Protein AF-A0A7V3JQ06-F1 (afdb_monomer)

Radius of gyration: 23.85 Å; Cα contacts (8 Å, |Δi|>4): 569; chains: 1; bounding box: 72×60×60 Å

Structure (mmCIF, N/CA/C/O backbone):
data_AF-A0A7V3JQ06-F1
#
_entry.id   AF-A0A7V3JQ06-F1
#
loop_
_atom_site.group_PDB
_atom_site.id
_atom_site.type_symbol
_atom_site.label_atom_id
_atom_site.label_alt_id
_atom_site.label_comp_id
_atom_site.label_asym_id
_atom_site.label_entity_id
_atom_site.label_seq_id
_atom_site.pdbx_PDB_ins_code
_atom_site.Cartn_x
_atom_site.Cartn_y
_atom_site.Cartn_z
_atom_site.occupancy
_atom_site.B_iso_or_equiv
_atom_site.auth_seq_id
_atom_site.auth_comp_id
_atom_site.auth_asym_id
_atom_site.auth_atom_id
_atom_site.pdbx_PDB_model_num
ATOM 1 N N . MET A 1 1 ? 2.282 -39.280 2.402 1.00 40.19 1 MET A N 1
ATOM 2 C CA . MET A 1 1 ? 1.246 -38.845 3.373 1.00 40.19 1 MET A CA 1
ATOM 3 C C . MET A 1 1 ? 0.927 -37.429 2.952 1.00 40.19 1 MET A C 1
ATOM 5 O O . MET A 1 1 ? 1.766 -36.564 3.166 1.00 40.19 1 MET A O 1
ATOM 9 N N . ALA A 1 2 ? -0.190 -37.238 2.248 1.00 41.31 2 ALA A N 1
ATOM 10 C CA . ALA A 1 2 ? -0.529 -35.963 1.627 1.00 41.31 2 ALA A CA 1
ATOM 11 C C . ALA A 1 2 ? -0.640 -34.854 2.682 1.00 41.31 2 ALA A C 1
ATOM 13 O O . ALA A 1 2 ? -1.208 -35.070 3.757 1.00 41.31 2 ALA A O 1
ATOM 14 N N . ALA A 1 3 ? -0.087 -33.680 2.387 1.00 41.66 3 ALA A N 1
ATOM 15 C CA . ALA A 1 3 ? -0.192 -32.527 3.267 1.00 41.66 3 ALA A CA 1
ATOM 16 C C . ALA A 1 3 ? -1.657 -32.061 3.308 1.00 41.66 3 ALA A C 1
ATOM 18 O O . ALA A 1 3 ? -2.149 -31.466 2.352 1.00 41.66 3 ALA A O 1
ATOM 19 N N . SER A 1 4 ? -2.381 -32.348 4.394 1.00 44.00 4 SER A N 1
ATOM 20 C CA . SER A 1 4 ? -3.743 -31.837 4.565 1.00 44.00 4 SER A CA 1
ATOM 21 C C . SER A 1 4 ? -3.684 -30.411 5.115 1.00 44.00 4 SER A C 1
ATOM 23 O O . SER A 1 4 ? -3.441 -30.210 6.309 1.00 44.00 4 SER A O 1
ATOM 25 N N . LEU A 1 5 ? -3.918 -29.417 4.261 1.00 55.28 5 LEU A N 1
ATOM 26 C CA . LEU A 1 5 ? -4.289 -28.082 4.724 1.00 55.28 5 LEU A CA 1
ATOM 27 C C . LEU A 1 5 ? -5.702 -28.182 5.318 1.00 55.28 5 LEU A C 1
ATOM 29 O O . LEU A 1 5 ? -6.655 -28.513 4.612 1.00 55.28 5 LEU A O 1
ATOM 33 N N . ARG A 1 6 ? -5.844 -27.983 6.635 1.00 61.69 6 ARG A N 1
ATOM 34 C CA . ARG A 1 6 ? -7.157 -28.054 7.298 1.00 61.69 6 ARG A CA 1
ATOM 35 C C . ARG A 1 6 ? -8.082 -26.981 6.716 1.00 61.69 6 ARG A C 1
ATOM 37 O O . ARG A 1 6 ? -7.696 -25.822 6.653 1.00 61.69 6 ARG A O 1
ATOM 44 N N . GLY A 1 7 ? -9.290 -27.379 6.316 1.00 68.19 7 GLY A N 1
ATOM 45 C CA . GLY A 1 7 ? -10.296 -26.471 5.753 1.00 68.19 7 GLY A CA 1
ATOM 46 C C . GLY A 1 7 ? -10.148 -26.175 4.256 1.00 68.19 7 GLY A C 1
ATOM 47 O O . GLY A 1 7 ? -10.937 -25.399 3.726 1.00 68.19 7 GLY A O 1
ATOM 48 N N . VAL A 1 8 ? -9.183 -26.798 3.568 1.00 74.44 8 VAL A N 1
ATOM 49 C CA . VAL A 1 8 ? -9.013 -26.683 2.113 1.00 74.44 8 VAL A CA 1
ATOM 50 C C . VAL A 1 8 ? -9.458 -27.979 1.439 1.00 74.44 8 VAL A C 1
ATOM 52 O O . VAL A 1 8 ? -8.857 -29.034 1.645 1.00 74.44 8 VAL A O 1
ATOM 55 N N . GLU A 1 9 ? -10.490 -27.905 0.602 1.00 81.69 9 GLU A N 1
ATOM 56 C CA . GLU A 1 9 ? -10.860 -28.980 -0.316 1.00 81.69 9 GLU A CA 1
ATOM 57 C C . GLU A 1 9 ? -9.887 -28.972 -1.499 1.00 81.69 9 GLU A C 1
ATOM 59 O O . GLU A 1 9 ? -9.780 -27.989 -2.234 1.00 81.69 9 GLU A O 1
ATOM 64 N N . ALA A 1 10 ? -9.134 -30.055 -1.679 1.00 77.12 10 ALA A N 1
ATOM 65 C CA . ALA A 1 10 ? -8.168 -30.153 -2.764 1.00 77.12 10 ALA A CA 1
ATOM 66 C C . ALA A 1 10 ? -8.882 -30.294 -4.119 1.00 77.12 10 ALA A C 1
ATOM 68 O O . ALA A 1 10 ? -9.591 -31.270 -4.351 1.00 77.12 10 ALA A O 1
ATOM 69 N N . LEU A 1 11 ? -8.649 -29.345 -5.030 1.00 77.56 11 LEU A N 1
ATOM 70 C CA . LEU A 1 11 ? -9.176 -29.378 -6.400 1.00 77.56 11 LEU A CA 1
ATOM 71 C C . LEU A 1 11 ? -8.176 -29.997 -7.379 1.00 77.56 11 LEU A C 1
ATOM 73 O O . LEU A 1 11 ? -8.560 -30.738 -8.279 1.00 77.56 11 LEU A O 1
ATOM 77 N N . LEU A 1 12 ? -6.889 -29.685 -7.206 1.00 75.56 12 LEU A N 1
ATOM 78 C CA . LEU A 1 12 ? -5.791 -30.266 -7.974 1.00 75.56 12 LEU A CA 1
ATOM 79 C C . LEU A 1 12 ? -4.661 -30.651 -7.025 1.00 75.56 12 LEU A C 1
ATOM 81 O O . LEU A 1 12 ? -4.244 -29.860 -6.175 1.00 75.56 12 LEU A O 1
ATOM 85 N N . VAL A 1 13 ? -4.135 -31.858 -7.216 1.00 76.88 13 VAL A N 1
ATOM 86 C CA . VAL A 1 13 ? -3.039 -32.416 -6.423 1.00 76.88 13 VAL A CA 1
ATOM 87 C C . VAL A 1 13 ? -1.924 -32.856 -7.365 1.00 76.88 13 VAL A C 1
ATOM 89 O O . VAL A 1 13 ? -2.181 -33.505 -8.379 1.00 76.88 13 VAL A O 1
ATOM 92 N N . GLN A 1 14 ? -0.683 -32.516 -7.028 1.00 71.88 14 GLN A N 1
ATOM 93 C CA . GLN A 1 14 ? 0.515 -32.981 -7.718 1.00 71.88 14 GLN A CA 1
ATOM 94 C C . GLN A 1 14 ? 1.411 -33.721 -6.723 1.00 71.88 14 GLN A C 1
ATOM 96 O O . GLN A 1 14 ? 2.056 -33.117 -5.863 1.00 71.88 14 GLN A O 1
ATOM 101 N N . GLY A 1 15 ? 1.445 -35.049 -6.838 1.00 82.44 15 GLY A N 1
ATOM 102 C CA . GLY A 1 15 ? 2.086 -35.900 -5.836 1.00 82.44 15 GLY A CA 1
ATOM 103 C C . GLY A 1 15 ? 1.357 -35.800 -4.495 1.00 82.44 15 GLY A C 1
ATOM 104 O O . GLY A 1 15 ? 0.161 -36.060 -4.430 1.00 82.44 15 GLY A O 1
ATOM 105 N N . ASP A 1 16 ? 2.073 -35.400 -3.444 1.00 76.06 16 ASP A N 1
ATOM 106 C CA . ASP A 1 16 ? 1.516 -35.173 -2.100 1.00 76.06 16 ASP A CA 1
ATOM 107 C C . ASP A 1 16 ? 1.082 -33.704 -1.857 1.00 76.06 16 ASP A C 1
ATOM 109 O O . ASP A 1 16 ? 0.623 -33.377 -0.759 1.00 76.06 16 ASP A O 1
ATOM 113 N N . ASN A 1 17 ? 1.230 -32.815 -2.853 1.00 65.56 17 ASN A N 1
ATOM 114 C CA . ASN A 1 17 ? 0.981 -31.375 -2.714 1.00 65.56 17 ASN A CA 1
ATOM 115 C C . ASN A 1 17 ? -0.363 -30.954 -3.315 1.00 65.56 17 ASN A C 1
ATOM 117 O O . ASN A 1 17 ? -0.648 -31.246 -4.477 1.00 65.56 17 ASN A O 1
ATOM 121 N N . ILE A 1 18 ? -1.143 -30.183 -2.558 1.00 73.00 18 ILE A N 1
ATOM 122 C CA . ILE A 1 18 ? -2.320 -29.477 -3.073 1.00 73.00 18 ILE A CA 1
ATOM 123 C C . ILE A 1 18 ? -1.825 -28.258 -3.858 1.00 73.00 18 ILE A C 1
ATOM 125 O O . ILE A 1 18 ? -1.211 -27.362 -3.283 1.00 73.00 18 ILE A O 1
ATOM 129 N N . ILE A 1 19 ? -2.073 -28.231 -5.167 1.00 77.44 19 ILE A N 1
ATOM 130 C CA . ILE A 1 19 ? -1.674 -27.123 -6.054 1.00 77.44 19 ILE A CA 1
ATOM 131 C C . ILE A 1 19 ? -2.856 -26.224 -6.430 1.00 77.44 19 ILE A C 1
ATOM 133 O O . ILE A 1 19 ? -2.642 -25.085 -6.830 1.00 77.44 19 ILE A O 1
ATOM 137 N N . ALA A 1 20 ? -4.090 -26.708 -6.261 1.00 80.56 20 ALA A N 1
ATOM 138 C CA . 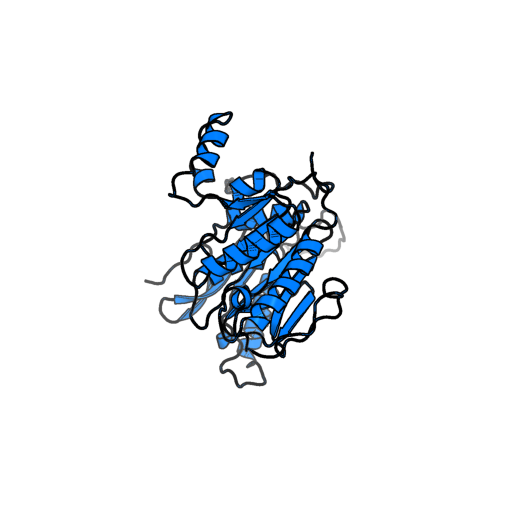ALA A 1 20 ? -5.305 -25.903 -6.282 1.00 80.56 20 ALA A CA 1
ATOM 139 C C . ALA A 1 20 ? -6.262 -26.367 -5.187 1.00 80.56 20 ALA A C 1
ATOM 141 O O . ALA A 1 20 ? -6.389 -27.570 -4.944 1.00 80.56 20 ALA A O 1
ATOM 142 N N . GLY A 1 21 ? -6.974 -25.430 -4.574 1.00 83.12 21 GLY A N 1
ATOM 143 C CA . GLY A 1 21 ? -7.881 -25.727 -3.475 1.00 83.12 21 GLY A CA 1
ATOM 144 C C . GLY A 1 21 ? -9.068 -24.779 -3.419 1.00 83.12 21 GLY A C 1
ATOM 145 O O . GLY A 1 21 ? -8.980 -23.628 -3.849 1.00 83.12 21 GLY A O 1
ATOM 146 N N . ALA A 1 22 ? -10.174 -25.283 -2.892 1.00 84.00 22 ALA A N 1
ATOM 147 C CA . ALA A 1 22 ? -11.350 -24.516 -2.531 1.00 84.00 22 ALA A CA 1
ATOM 148 C C . ALA A 1 22 ? -11.428 -24.391 -1.008 1.00 84.00 22 ALA A C 1
ATOM 150 O O . ALA A 1 22 ? -11.093 -25.322 -0.278 1.00 84.00 22 ALA A O 1
ATOM 151 N N . VAL A 1 23 ? -11.867 -23.236 -0.527 1.00 84.31 23 VAL A N 1
ATOM 152 C CA . VAL A 1 23 ? -12.092 -22.972 0.895 1.00 84.31 23 VAL A CA 1
ATOM 153 C C . VAL A 1 23 ? -13.464 -22.338 1.053 1.00 84.31 23 VAL A C 1
ATOM 155 O O . VAL A 1 23 ? -13.808 -21.393 0.338 1.00 84.31 23 VAL A O 1
ATOM 158 N N . GLU A 1 24 ? -14.243 -22.849 2.001 1.00 80.75 24 GLU A N 1
ATOM 159 C CA . GLU A 1 24 ? -15.502 -22.254 2.448 1.00 80.75 24 GLU A CA 1
ATOM 160 C C . GLU A 1 24 ? -15.323 -21.803 3.902 1.00 80.75 24 GLU A C 1
ATOM 162 O O . GLU A 1 24 ? -14.949 -22.598 4.763 1.00 80.75 24 GLU A O 1
ATOM 167 N N . GLY A 1 25 ? -15.545 -20.516 4.179 1.00 65.56 25 GLY A N 1
ATOM 168 C CA . GLY A 1 25 ? -15.348 -19.964 5.518 1.00 65.56 25 GLY A CA 1
ATOM 169 C C . GLY A 1 25 ? -16.084 -18.646 5.730 1.00 65.56 25 GLY A C 1
ATOM 170 O O . GLY A 1 25 ? -16.017 -17.756 4.883 1.00 65.56 25 GLY A O 1
ATOM 171 N N . GLY A 1 26 ? -16.776 -18.531 6.871 1.00 62.03 26 GLY A N 1
ATOM 172 C CA . GLY A 1 26 ? -17.399 -17.308 7.400 1.00 62.03 26 GLY A CA 1
ATOM 173 C C . GLY A 1 26 ? -18.399 -16.614 6.466 1.00 62.03 26 GLY A C 1
ATOM 174 O O . GLY A 1 26 ? -19.606 -16.762 6.625 1.00 62.03 26 GLY A O 1
ATOM 175 N N . ALA A 1 27 ? -17.889 -15.848 5.499 1.00 53.25 27 ALA A N 1
ATOM 176 C CA . ALA A 1 27 ? -18.644 -14.945 4.630 1.00 53.25 27 ALA A CA 1
ATOM 177 C C . ALA A 1 27 ? -18.504 -15.241 3.122 1.00 53.25 27 ALA A C 1
ATOM 179 O O . ALA A 1 27 ? -19.010 -14.474 2.301 1.00 53.25 27 ALA A O 1
ATOM 180 N N . GLY A 1 28 ? -17.826 -16.321 2.714 1.00 68.38 28 GLY A N 1
ATOM 181 C CA . GLY A 1 28 ? -17.668 -16.592 1.288 1.00 68.38 28 GLY A CA 1
ATOM 182 C C . GLY A 1 28 ? -16.961 -17.888 0.920 1.00 68.38 28 GLY A C 1
ATOM 183 O O . GLY A 1 28 ? -16.653 -18.743 1.751 1.00 68.38 28 GLY A O 1
ATOM 184 N N . ARG A 1 29 ? -16.738 -18.010 -0.387 1.00 79.50 29 ARG A N 1
ATOM 185 C CA . ARG A 1 29 ? -16.122 -19.152 -1.055 1.00 79.50 29 ARG A CA 1
ATOM 186 C C . ARG A 1 29 ? -14.931 -18.666 -1.863 1.00 79.50 29 ARG A C 1
ATOM 188 O O . ARG A 1 29 ? -15.071 -17.765 -2.687 1.00 79.50 29 ARG A O 1
ATOM 195 N N . LEU A 1 30 ? -13.771 -19.263 -1.626 1.00 78.94 30 LEU A N 1
ATOM 196 C CA . LEU A 1 30 ? -12.532 -18.960 -2.331 1.00 78.94 30 LEU A CA 1
ATOM 197 C C . LEU A 1 30 ? -12.084 -20.185 -3.118 1.00 78.94 30 LEU A C 1
ATOM 199 O O . LEU A 1 30 ? -12.117 -21.300 -2.605 1.00 78.94 30 LEU A O 1
ATOM 203 N N . VAL A 1 31 ? -11.617 -19.966 -4.344 1.00 82.62 31 VAL A N 1
ATOM 204 C CA . VAL A 1 31 ? -10.932 -20.987 -5.135 1.00 82.62 31 VAL A CA 1
ATOM 205 C C . VAL A 1 31 ? -9.580 -20.440 -5.568 1.00 82.62 31 VAL A C 1
ATOM 207 O O . VAL A 1 31 ? -9.505 -19.377 -6.182 1.00 82.62 31 VAL A O 1
ATOM 210 N N . VAL A 1 32 ? -8.516 -21.176 -5.259 1.00 82.06 32 VAL A N 1
ATOM 211 C CA . VAL A 1 32 ? -7.150 -20.873 -5.686 1.00 82.06 32 VAL A CA 1
ATOM 212 C C . VAL A 1 32 ? -6.760 -21.871 -6.766 1.00 82.06 32 VAL A C 1
ATOM 214 O O . VAL A 1 32 ? -6.740 -23.076 -6.519 1.00 82.06 32 VAL A O 1
ATOM 217 N N . LEU A 1 33 ? -6.453 -21.366 -7.961 1.00 81.38 33 LEU A N 1
ATOM 218 C CA . LEU A 1 33 ? -5.979 -22.142 -9.106 1.00 81.38 33 LEU A CA 1
ATOM 219 C C . LEU A 1 33 ? -4.624 -21.579 -9.559 1.00 81.38 33 LEU A C 1
ATOM 221 O O . LEU A 1 33 ? -4.509 -20.359 -9.711 1.00 81.38 33 LEU A O 1
ATOM 225 N N . PRO A 1 34 ? -3.608 -22.419 -9.814 1.00 76.88 34 PRO A N 1
ATOM 226 C CA . PRO A 1 34 ? -2.363 -21.951 -10.390 1.00 76.88 34 PRO A CA 1
ATOM 227 C C . PRO A 1 34 ? -2.620 -21.556 -11.843 1.00 76.88 34 PRO A C 1
ATOM 229 O O . PRO A 1 34 ? -3.323 -22.260 -12.574 1.00 76.88 34 PRO A O 1
ATOM 232 N N . LEU A 1 35 ? -2.047 -20.429 -12.268 1.00 69.44 35 LEU A N 1
ATOM 233 C CA . LEU A 1 35 ? -2.269 -19.907 -13.616 1.00 69.44 35 LEU A CA 1
ATOM 234 C C . LEU A 1 35 ? -1.870 -20.929 -14.684 1.00 69.44 35 LEU A C 1
ATOM 236 O O . LEU A 1 35 ? -2.596 -21.080 -15.658 1.00 69.44 35 LEU A O 1
ATOM 240 N N . ASP A 1 36 ? -0.810 -21.703 -14.451 1.00 72.06 36 ASP A N 1
ATOM 241 C CA . ASP A 1 36 ? -0.344 -22.749 -15.369 1.00 72.06 36 ASP A CA 1
ATOM 242 C C . ASP A 1 36 ? -1.340 -23.915 -15.522 1.00 72.06 36 ASP A C 1
ATOM 244 O O . ASP A 1 36 ? -1.348 -24.598 -16.545 1.00 72.06 36 ASP A O 1
ATOM 248 N N . ALA A 1 37 ? -2.226 -24.137 -14.540 1.00 68.38 37 ALA A N 1
ATOM 249 C CA . ALA A 1 37 ? -3.328 -25.095 -14.673 1.00 68.38 37 ALA A CA 1
ATOM 250 C C . ALA A 1 37 ? -4.501 -24.532 -15.483 1.00 68.38 37 ALA A C 1
ATOM 252 O O . ALA A 1 37 ? -5.335 -25.293 -15.968 1.00 68.38 37 ALA A O 1
ATOM 253 N N . VAL A 1 38 ? -4.578 -23.212 -15.654 1.00 68.38 38 VAL A N 1
ATOM 254 C CA . VAL A 1 38 ? -5.584 -22.556 -16.494 1.00 68.38 38 VAL A CA 1
ATOM 255 C C . VAL A 1 38 ? -5.026 -22.349 -17.904 1.00 68.38 38 VAL A C 1
ATOM 257 O O . VAL A 1 38 ? -5.664 -22.729 -18.878 1.00 68.38 38 VAL A O 1
ATOM 260 N N . VAL A 1 39 ? -3.805 -21.836 -18.019 1.00 73.00 39 VAL A N 1
ATOM 261 C CA . VAL A 1 39 ? -3.110 -21.538 -19.273 1.00 73.00 39 VAL A CA 1
ATOM 262 C C . VAL A 1 39 ? -1.781 -22.302 -19.290 1.00 73.00 39 VAL A C 1
ATOM 264 O O . VAL A 1 39 ? -0.771 -21.793 -18.807 1.00 73.00 39 VAL A O 1
ATOM 267 N N . PRO A 1 40 ? -1.762 -23.548 -19.790 1.00 58.53 40 PRO A N 1
ATOM 268 C CA . PRO A 1 40 ? -0.545 -24.342 -19.813 1.00 58.53 40 PRO A CA 1
ATOM 269 C C . PRO A 1 40 ? 0.403 -23.799 -20.887 1.00 58.53 40 PRO A C 1
ATOM 271 O O . PRO A 1 40 ? 0.131 -23.905 -22.081 1.00 58.53 40 PRO A O 1
ATOM 274 N N . GLY A 1 41 ? 1.525 -23.233 -20.440 1.00 58.00 41 GLY A N 1
ATOM 275 C CA . GLY A 1 41 ? 2.522 -22.595 -21.299 1.00 58.00 41 GLY A CA 1
ATOM 276 C C . GLY A 1 41 ? 2.203 -21.123 -21.576 1.00 58.00 41 GLY A C 1
ATOM 277 O O . GLY A 1 41 ? 1.081 -20.761 -21.915 1.00 58.00 41 GLY A O 1
ATOM 278 N N . GLN A 1 42 ? 3.218 -20.264 -21.453 1.00 50.41 42 GLN A N 1
ATOM 279 C CA . GLN A 1 42 ? 3.114 -18.800 -21.589 1.00 50.41 42 GLN A CA 1
ATOM 280 C C . GLN A 1 42 ? 2.795 -18.306 -23.019 1.00 50.41 42 GLN A C 1
ATOM 282 O O . GLN A 1 42 ? 2.754 -17.101 -23.242 1.00 50.41 42 GLN A O 1
ATOM 287 N N . GLU A 1 43 ? 2.569 -19.206 -23.982 1.00 50.78 43 GLU A N 1
ATOM 288 C CA . GLU A 1 43 ? 2.429 -18.880 -25.413 1.00 50.78 43 GLU A CA 1
ATOM 289 C C . GLU A 1 43 ? 1.065 -19.253 -26.022 1.00 50.78 43 GLU A C 1
ATOM 291 O O . GLU A 1 43 ? 0.872 -19.108 -27.226 1.00 50.78 43 GLU A O 1
ATOM 296 N N . SER A 1 44 ? 0.101 -19.748 -25.236 1.00 51.03 44 SER A N 1
ATOM 297 C CA . SER A 1 44 ? -1.208 -20.113 -25.793 1.00 51.03 44 SER A CA 1
ATOM 298 C C . SER A 1 44 ? -2.166 -18.919 -25.816 1.00 51.03 44 SER A C 1
ATOM 300 O O . SER A 1 44 ? -2.676 -18.510 -24.774 1.00 51.03 44 SER A O 1
ATOM 302 N N . ASP A 1 45 ? -2.496 -18.426 -27.015 1.00 55.88 45 ASP A N 1
ATOM 303 C CA . ASP A 1 45 ? -3.543 -17.411 -27.251 1.00 55.88 45 ASP A CA 1
ATOM 304 C C . ASP A 1 45 ? -4.960 -17.896 -26.870 1.00 55.88 4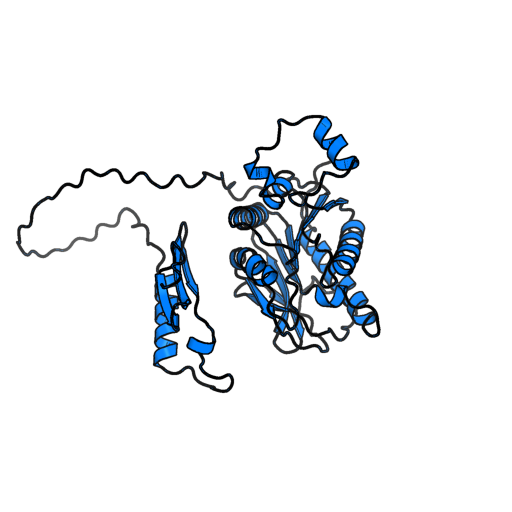5 ASP A C 1
ATOM 306 O O . ASP A 1 45 ? -5.920 -17.123 -26.862 1.00 55.88 45 ASP A O 1
ATOM 310 N N . ALA A 1 46 ? -5.114 -19.187 -26.553 1.00 61.50 46 ALA A N 1
ATOM 311 C CA . ALA A 1 46 ? -6.380 -19.791 -26.166 1.00 61.50 46 ALA A CA 1
ATOM 312 C C . ALA A 1 46 ? -6.238 -20.697 -24.937 1.00 61.50 46 ALA A C 1
ATOM 314 O O . ALA A 1 46 ? -5.354 -21.550 -24.853 1.00 61.50 46 ALA A O 1
ATOM 315 N N . ILE A 1 47 ? -7.172 -20.555 -23.998 1.00 69.00 47 ILE A N 1
ATOM 316 C CA . ILE A 1 47 ? -7.318 -21.454 -22.851 1.00 69.00 47 ILE A CA 1
ATOM 317 C C . ILE A 1 47 ? -7.866 -22.793 -23.371 1.00 69.00 47 ILE A C 1
ATOM 319 O O . ILE A 1 47 ? -8.955 -22.798 -23.957 1.00 69.00 47 ILE A O 1
ATOM 323 N N . PRO A 1 48 ? -7.180 -23.935 -23.162 1.00 71.81 48 PRO A N 1
ATOM 324 C CA . PRO A 1 48 ? -7.726 -25.234 -23.534 1.00 71.81 48 PRO A CA 1
ATOM 325 C C . PRO A 1 48 ? -9.108 -25.441 -22.908 1.00 71.81 48 PRO A C 1
ATOM 327 O O . PRO A 1 48 ? -9.326 -25.126 -21.739 1.00 71.81 48 PRO A O 1
ATOM 330 N N . LEU A 1 49 ? -10.055 -25.990 -23.673 1.00 64.44 49 LEU A N 1
ATOM 331 C CA . LEU A 1 49 ? -11.451 -26.118 -23.238 1.00 64.44 49 LEU A CA 1
ATOM 332 C C . LEU A 1 49 ? -11.632 -26.809 -21.863 1.00 64.44 49 LEU A C 1
ATOM 334 O O . LEU A 1 49 ? -12.485 -26.354 -21.099 1.00 64.44 49 LEU A O 1
ATOM 338 N N . PRO A 1 50 ? -10.863 -27.855 -21.492 1.00 68.06 50 PRO A N 1
ATOM 339 C CA . PRO A 1 50 ? -10.930 -28.434 -20.147 1.00 68.06 50 PRO A CA 1
ATOM 340 C C . PRO A 1 50 ? -10.548 -27.442 -19.037 1.00 68.06 50 PRO A C 1
ATOM 342 O O . PRO A 1 50 ? -11.206 -27.389 -18.001 1.00 68.06 50 PRO A O 1
ATOM 345 N N . ASN A 1 51 ? -9.540 -26.608 -19.278 1.00 72.25 51 ASN A N 1
ATOM 346 C CA . ASN A 1 51 ? -9.018 -25.637 -18.322 1.00 72.25 51 ASN A CA 1
ATOM 347 C C . ASN A 1 51 ? -9.960 -24.433 -18.193 1.00 72.25 51 ASN A C 1
ATOM 349 O O . ASN A 1 51 ? -10.202 -23.937 -17.094 1.00 72.25 51 ASN A O 1
ATOM 353 N N . LEU A 1 52 ? -10.575 -24.021 -19.306 1.00 67.69 52 LEU A N 1
ATOM 354 C CA . LEU A 1 52 ? -11.640 -23.021 -19.305 1.00 67.69 52 LEU A CA 1
ATOM 355 C C . LEU A 1 52 ? -12.855 -23.515 -18.511 1.00 67.69 52 LEU A C 1
ATOM 357 O O . LEU A 1 52 ? -13.428 -22.758 -17.735 1.00 67.69 52 LEU A O 1
ATOM 361 N N . ARG A 1 53 ? -13.235 -24.792 -18.661 1.00 69.44 53 ARG A N 1
ATOM 362 C CA . ARG A 1 53 ? -14.314 -25.399 -17.866 1.00 69.44 53 ARG A CA 1
ATOM 363 C C . ARG A 1 53 ? -13.981 -25.416 -16.379 1.00 69.44 53 ARG A C 1
ATOM 365 O O . ARG A 1 53 ? -14.847 -25.050 -15.594 1.00 69.44 53 ARG A O 1
ATOM 372 N N . LEU A 1 54 ? -12.752 -25.777 -16.008 1.00 72.00 54 LEU A N 1
ATOM 373 C CA . LEU A 1 54 ? -12.293 -25.732 -14.618 1.00 72.00 54 LEU A CA 1
ATOM 374 C C . LEU A 1 54 ? -12.388 -24.311 -14.045 1.00 72.00 54 LEU A C 1
ATOM 376 O O . LEU A 1 54 ? -12.934 -24.123 -12.962 1.00 72.00 54 LEU A O 1
ATOM 380 N N . LEU A 1 55 ? -11.927 -23.305 -14.795 1.00 73.12 55 LEU A N 1
ATOM 381 C CA . LEU A 1 55 ? -12.016 -21.900 -14.396 1.00 73.12 55 LEU A CA 1
ATOM 382 C C . LEU A 1 55 ? -13.472 -21.442 -14.229 1.00 73.12 55 LEU A C 1
ATOM 384 O O . LEU A 1 55 ? -13.809 -20.801 -13.236 1.00 73.12 55 LEU A O 1
ATOM 388 N N . VAL A 1 56 ? -14.350 -21.792 -15.173 1.00 70.62 56 VAL A N 1
ATOM 389 C CA . VAL A 1 56 ? -15.782 -21.462 -15.109 1.00 70.62 56 VAL A CA 1
ATOM 390 C C . VAL A 1 56 ? -16.451 -22.152 -13.922 1.00 70.62 56 VAL A C 1
ATOM 392 O O . VAL A 1 56 ? -17.232 -21.517 -13.221 1.00 70.62 56 VAL A O 1
ATOM 395 N N . GLN A 1 57 ? -16.138 -23.420 -13.657 1.00 72.06 57 GLN A N 1
ATOM 396 C CA . GLN A 1 57 ? -16.670 -24.159 -12.510 1.00 72.06 57 GLN A CA 1
ATOM 397 C C . GLN A 1 57 ? -16.192 -23.568 -11.184 1.00 72.06 57 GLN A C 1
ATOM 399 O O . GLN A 1 57 ? -17.005 -23.369 -10.285 1.00 72.06 57 GLN A O 1
ATOM 404 N N . ALA A 1 58 ? -14.909 -23.221 -11.083 1.00 76.12 58 ALA A N 1
ATOM 405 C CA . ALA A 1 58 ? -14.342 -22.543 -9.924 1.00 76.12 58 ALA A CA 1
ATOM 406 C C . ALA A 1 58 ? -15.009 -21.184 -9.677 1.00 76.12 58 ALA A C 1
ATOM 408 O O . ALA A 1 58 ? -15.424 -20.894 -8.556 1.00 76.12 58 ALA A O 1
ATOM 409 N N . ALA A 1 59 ? -15.185 -20.382 -10.730 1.00 72.62 59 ALA A N 1
ATOM 410 C CA . ALA A 1 59 ? -15.865 -19.095 -10.651 1.00 72.62 59 ALA A CA 1
ATOM 411 C C . ALA A 1 59 ? -17.342 -19.249 -10.257 1.00 72.62 59 ALA A C 1
ATOM 413 O O . ALA A 1 59 ? -17.821 -18.524 -9.391 1.00 72.62 59 ALA A O 1
ATOM 414 N N . GLN A 1 60 ? -18.063 -20.210 -10.841 1.00 71.19 60 GLN A N 1
ATOM 415 C CA . GLN A 1 60 ? -19.456 -20.499 -10.486 1.00 71.19 60 GLN A CA 1
ATOM 416 C C . GLN A 1 60 ? -19.589 -20.970 -9.040 1.00 71.19 60 GLN A C 1
ATOM 418 O O . GLN A 1 60 ? -20.513 -20.556 -8.345 1.00 71.19 60 GLN A O 1
ATOM 423 N N . TRP A 1 61 ? -18.683 -21.829 -8.579 1.00 75.69 61 TRP A N 1
ATOM 424 C CA . TRP A 1 61 ? -18.683 -22.314 -7.206 1.00 75.69 61 TRP A CA 1
ATOM 425 C C . TRP A 1 61 ? -18.411 -21.176 -6.216 1.00 75.69 61 TRP A C 1
ATOM 427 O O . TRP A 1 61 ? -19.173 -21.015 -5.262 1.00 75.69 61 TRP A O 1
ATOM 437 N N . ALA A 1 62 ? -17.411 -20.331 -6.499 1.00 74.31 62 ALA A N 1
ATOM 438 C CA . ALA A 1 62 ? -17.096 -19.144 -5.705 1.00 74.31 62 ALA A CA 1
ATOM 439 C C . ALA A 1 62 ? -18.239 -18.109 -5.704 1.00 74.31 62 ALA A C 1
ATOM 441 O O . ALA A 1 62 ? -18.515 -17.490 -4.681 1.00 74.31 62 ALA A O 1
ATOM 442 N N . ALA A 1 63 ? -18.943 -17.953 -6.831 1.00 69.69 63 ALA A N 1
ATOM 443 C CA . ALA A 1 63 ? -20.046 -17.004 -6.989 1.00 69.69 63 ALA A CA 1
ATOM 444 C C . ALA A 1 63 ? -21.374 -17.469 -6.373 1.00 69.69 63 ALA A C 1
ATOM 446 O O . ALA A 1 63 ? -22.273 -16.648 -6.187 1.00 69.69 63 ALA A O 1
ATOM 447 N N . ARG A 1 64 ? -21.529 -18.761 -6.048 1.00 65.12 64 ARG A N 1
ATOM 448 C CA . ARG A 1 64 ? -22.690 -19.266 -5.301 1.00 65.12 64 ARG A CA 1
ATOM 449 C C . ARG A 1 64 ? -22.593 -18.804 -3.848 1.00 65.12 64 ARG A C 1
ATOM 451 O O . ARG A 1 64 ? -22.217 -19.572 -2.965 1.00 65.12 64 ARG A O 1
ATOM 458 N N . PHE A 1 65 ? -22.943 -17.545 -3.615 1.00 50.91 65 PHE A N 1
ATOM 459 C CA . PHE A 1 65 ? -23.302 -17.046 -2.296 1.00 50.91 65 PHE A CA 1
ATOM 460 C C . PHE A 1 65 ? -24.460 -17.907 -1.776 1.00 50.91 65 PHE A C 1
ATOM 462 O O . PHE A 1 65 ? -25.349 -18.262 -2.553 1.00 50.91 65 PHE A O 1
ATOM 469 N N . LYS A 1 66 ? -24.459 -18.282 -0.492 1.00 47.19 66 LYS A N 1
ATOM 470 C CA . LYS A 1 66 ? -25.672 -18.829 0.125 1.00 47.19 66 LYS A CA 1
ATOM 471 C C . LYS A 1 66 ? -26.750 -17.757 -0.033 1.00 47.19 66 LYS A C 1
ATOM 473 O O . LYS A 1 66 ? -26.715 -16.749 0.666 1.00 47.19 66 LYS A O 1
ATOM 478 N N . GLU A 1 67 ? -27.676 -17.955 -0.965 1.00 39.97 67 GLU A N 1
ATOM 479 C CA . GLU A 1 67 ? -28.957 -17.270 -0.919 1.00 39.97 67 GLU A CA 1
ATOM 480 C C . GLU A 1 67 ? -29.563 -17.636 0.438 1.00 39.97 67 GLU A C 1
ATOM 482 O O . GLU A 1 67 ? -29.987 -18.770 0.663 1.00 39.97 67 GLU A O 1
ATOM 487 N N . GLN A 1 68 ? -29.538 -16.699 1.387 1.00 37.88 68 GLN A N 1
ATOM 488 C CA . GLN A 1 68 ? -30.505 -16.742 2.473 1.00 37.88 68 GLN A CA 1
ATOM 489 C C . GLN A 1 68 ? -31.879 -16.803 1.796 1.00 37.88 68 GLN A C 1
ATOM 491 O O . GLN A 1 68 ? -32.155 -15.943 0.953 1.00 37.88 68 GLN A O 1
ATOM 496 N N . PRO A 1 69 ? -32.741 -17.790 2.102 1.00 36.16 69 PRO A N 1
ATOM 497 C CA . PRO A 1 69 ? -34.087 -17.774 1.571 1.00 36.16 69 PRO A CA 1
ATOM 498 C C . PRO A 1 69 ? -34.755 -16.520 2.127 1.00 36.16 69 PRO A C 1
ATOM 500 O O . PRO A 1 69 ? -35.008 -16.419 3.328 1.00 36.16 69 PRO A O 1
ATOM 503 N N . ALA A 1 70 ? -35.000 -15.540 1.258 1.00 36.56 70 ALA A N 1
ATOM 504 C CA . ALA A 1 70 ? -35.821 -14.399 1.601 1.00 36.56 70 ALA A CA 1
ATOM 505 C C . ALA A 1 70 ? -37.183 -14.937 2.045 1.00 36.56 70 ALA A C 1
ATOM 507 O O . ALA A 1 70 ? -37.885 -15.621 1.294 1.00 36.56 70 ALA A O 1
ATOM 508 N N . ALA A 1 71 ? -37.526 -14.655 3.298 1.00 40.38 71 ALA A N 1
ATOM 509 C CA . ALA A 1 71 ? -38.832 -14.930 3.847 1.00 40.38 71 ALA A CA 1
ATOM 510 C C . ALA A 1 71 ? -39.921 -14.364 2.919 1.00 40.38 71 ALA A C 1
ATOM 512 O O . ALA A 1 71 ? -39.915 -13.186 2.570 1.00 40.38 71 ALA A O 1
ATOM 513 N N . GLY A 1 72 ? -40.876 -15.221 2.560 1.00 42.16 72 GLY A N 1
ATOM 514 C CA . GLY A 1 72 ? -42.193 -14.808 2.091 1.00 42.16 72 GLY A CA 1
ATOM 515 C C . GLY A 1 72 ? -42.296 -14.385 0.627 1.00 42.16 72 GLY A C 1
ATOM 516 O O . GLY A 1 72 ? -42.429 -13.204 0.332 1.00 42.16 72 GLY A O 1
ATOM 517 N N . ARG A 1 73 ? -42.441 -15.362 -0.274 1.00 31.62 73 ARG A N 1
ATOM 518 C CA . ARG A 1 73 ? -43.422 -15.291 -1.372 1.00 31.62 73 ARG A CA 1
ATOM 519 C C . ARG A 1 73 ? -43.988 -16.682 -1.634 1.00 31.62 73 ARG A C 1
ATOM 521 O O . ARG A 1 73 ? -43.357 -17.521 -2.264 1.00 31.62 73 ARG A O 1
ATOM 528 N N . GLN A 1 74 ? -45.198 -16.903 -1.127 1.00 36.16 74 GLN A N 1
ATOM 529 C CA . GLN A 1 74 ? -46.076 -17.963 -1.600 1.00 36.16 74 GLN A CA 1
ATOM 530 C C . GLN A 1 74 ? -46.418 -17.691 -3.070 1.00 36.16 74 GLN A C 1
ATOM 532 O O . GLN A 1 74 ? -46.987 -16.652 -3.398 1.00 36.16 74 GLN A O 1
ATOM 537 N N . ALA A 1 75 ? -46.112 -18.646 -3.937 1.00 31.55 75 ALA A N 1
ATOM 538 C CA . ALA A 1 75 ? -46.816 -18.848 -5.192 1.00 31.55 75 ALA A CA 1
ATOM 539 C C . ALA A 1 75 ? -47.102 -20.347 -5.268 1.00 31.55 75 ALA A C 1
ATOM 541 O O . ALA A 1 75 ? -46.203 -21.155 -5.488 1.00 31.55 75 ALA A O 1
ATOM 542 N N . GLY A 1 76 ? -48.343 -20.713 -4.954 1.00 30.67 76 GLY A N 1
ATOM 543 C CA . GLY A 1 76 ? -48.811 -22.083 -5.071 1.00 30.67 76 GLY A CA 1
ATOM 544 C C . GLY A 1 76 ? -48.980 -22.487 -6.532 1.00 30.67 76 GLY A C 1
ATOM 545 O O . GLY A 1 76 ? -49.411 -21.678 -7.348 1.00 30.67 76 GLY A O 1
ATOM 546 N N . ALA A 1 77 ? -48.670 -23.744 -6.828 1.00 29.61 77 ALA A N 1
ATOM 547 C CA . ALA A 1 77 ? -49.552 -24.667 -7.538 1.00 29.61 77 ALA A CA 1
ATOM 548 C C . ALA A 1 77 ? -48.886 -26.053 -7.578 1.00 29.61 77 ALA A C 1
ATOM 550 O O . ALA A 1 77 ? -47.797 -26.224 -8.117 1.00 29.61 77 ALA A O 1
ATOM 551 N N . ASP A 1 78 ? -49.580 -27.000 -6.954 1.00 31.70 78 ASP A N 1
ATOM 552 C CA . ASP A 1 78 ? -49.413 -28.460 -6.946 1.00 31.70 78 ASP A CA 1
ATOM 553 C C . ASP A 1 78 ? -49.300 -29.074 -8.370 1.00 31.70 78 ASP A C 1
ATOM 555 O O . ASP A 1 78 ? -49.753 -28.430 -9.324 1.00 31.70 78 ASP A O 1
ATOM 559 N N . PRO A 1 79 ? -48.769 -30.313 -8.555 1.00 39.34 79 PRO A N 1
ATOM 560 C CA . PRO A 1 79 ? -49.427 -31.512 -8.014 1.00 39.34 79 PRO A CA 1
ATOM 561 C C . PRO A 1 79 ? -48.535 -32.671 -7.512 1.00 39.34 79 PRO A C 1
ATOM 563 O O . PRO A 1 79 ? -47.631 -33.150 -8.191 1.00 39.34 79 PRO A O 1
ATOM 566 N N . GLN A 1 80 ? -48.922 -33.178 -6.338 1.00 31.69 80 GLN A N 1
ATOM 567 C CA . GLN A 1 80 ? -49.168 -34.586 -5.964 1.00 31.69 80 GLN A CA 1
ATOM 568 C C . GLN A 1 80 ? -48.273 -35.720 -6.514 1.00 31.69 80 GLN A C 1
ATOM 570 O O . GLN A 1 80 ? -48.357 -36.120 -7.673 1.00 31.69 80 GLN A O 1
ATOM 575 N N . GLY A 1 81 ? -47.622 -36.415 -5.573 1.00 29.30 81 GLY A N 1
ATOM 576 C CA . GLY A 1 81 ? -47.270 -37.837 -5.650 1.00 29.30 81 GLY A CA 1
ATOM 577 C C . GLY A 1 81 ? -47.038 -38.406 -4.236 1.00 29.30 81 GLY A C 1
ATOM 578 O O . GLY A 1 81 ? -46.310 -37.773 -3.473 1.00 29.30 81 GLY A O 1
ATOM 579 N N . PRO A 1 82 ? -47.657 -39.538 -3.837 1.00 34.22 82 PRO A N 1
ATOM 580 C CA . PRO A 1 82 ? -47.547 -40.072 -2.482 1.00 34.22 82 PRO A CA 1
ATOM 581 C C . PRO A 1 82 ? -46.373 -41.053 -2.374 1.00 34.22 82 PRO A C 1
ATOM 583 O O . PRO A 1 82 ? -46.241 -41.975 -3.178 1.00 34.22 82 PRO A O 1
ATOM 586 N N . GLY A 1 83 ? -45.535 -40.875 -1.358 1.00 30.17 83 GLY A N 1
ATOM 587 C CA . GLY A 1 83 ? -44.452 -41.799 -1.040 1.00 30.17 83 GLY A CA 1
ATOM 588 C C . GLY A 1 83 ? -43.886 -41.506 0.341 1.00 30.17 83 GLY A C 1
ATOM 589 O O . GLY A 1 83 ? -43.030 -40.641 0.490 1.00 30.17 83 GLY A O 1
ATOM 590 N N . ASP A 1 84 ? -44.409 -42.216 1.338 1.00 35.94 84 ASP A N 1
ATOM 591 C CA . ASP A 1 84 ? -43.949 -42.229 2.724 1.00 35.94 84 ASP A CA 1
ATOM 592 C C . ASP A 1 84 ? -42.447 -42.505 2.839 1.00 35.94 84 ASP A C 1
ATOM 594 O O . ASP A 1 84 ? -42.002 -43.588 2.463 1.00 35.94 84 ASP A O 1
ATOM 598 N N . VAL A 1 85 ? -41.689 -41.600 3.472 1.00 33.50 85 VAL A N 1
ATOM 599 C CA . VAL A 1 85 ? -40.483 -41.968 4.231 1.00 33.50 85 VAL A CA 1
ATOM 600 C C . VAL A 1 85 ? -40.323 -41.042 5.445 1.00 33.50 85 VAL A C 1
ATOM 602 O O . VAL A 1 85 ? -39.919 -39.890 5.336 1.00 33.50 85 VAL A O 1
ATOM 605 N N . GLN A 1 86 ? -40.691 -41.596 6.601 1.00 29.77 86 GLN A N 1
ATOM 606 C CA . GLN A 1 86 ? -40.086 -41.447 7.933 1.00 29.77 86 GLN A CA 1
ATOM 607 C C . GLN A 1 86 ? -39.492 -40.083 8.334 1.00 29.77 86 GLN A C 1
ATOM 609 O O . GLN A 1 86 ? -38.385 -39.706 7.957 1.00 29.77 86 GLN A O 1
ATOM 614 N N . GLN A 1 87 ? -40.183 -39.435 9.278 1.00 35.91 87 GLN A N 1
ATOM 615 C CA . GLN A 1 87 ? -39.608 -38.453 10.195 1.00 35.91 87 GLN A CA 1
ATOM 616 C C . GLN A 1 87 ? -38.474 -39.093 11.011 1.00 35.91 87 GLN A C 1
ATOM 618 O O . GLN A 1 87 ? -38.716 -39.772 12.008 1.00 35.91 87 GLN A O 1
ATOM 623 N N . ALA A 1 88 ? -37.231 -38.842 10.612 1.00 33.00 88 ALA A N 1
ATOM 624 C CA . ALA A 1 88 ? -36.077 -38.963 11.489 1.00 33.00 88 ALA A CA 1
ATOM 625 C C . ALA A 1 88 ? -35.778 -37.579 12.078 1.00 33.00 88 ALA A C 1
ATOM 627 O O . ALA A 1 88 ? -35.347 -36.668 11.375 1.00 33.00 88 ALA A O 1
ATOM 628 N N . ARG A 1 89 ? -36.039 -37.425 13.378 1.00 40.97 89 ARG A N 1
ATOM 629 C CA . ARG A 1 89 ? -35.462 -36.372 14.221 1.00 40.97 89 ARG A CA 1
ATOM 630 C C . ARG A 1 89 ? -33.941 -36.571 14.260 1.00 40.97 89 ARG A C 1
ATOM 632 O O . ARG A 1 89 ? -33.514 -37.681 14.573 1.00 40.97 89 ARG A O 1
ATOM 639 N N . PRO A 1 90 ? -33.140 -35.512 14.105 1.00 34.44 90 PRO A N 1
ATOM 640 C CA . PRO A 1 90 ? -31.887 -35.408 14.821 1.00 34.44 90 PRO A CA 1
ATOM 641 C C . PRO A 1 90 ? -32.026 -34.266 15.828 1.00 34.44 90 PRO A C 1
ATOM 643 O O . PRO A 1 90 ? -31.984 -33.089 15.479 1.00 34.44 90 PRO A O 1
ATOM 646 N N . GLU A 1 91 ? -32.236 -34.637 17.090 1.00 37.78 91 GLU A N 1
ATOM 647 C CA . GLU A 1 91 ? -31.718 -33.843 18.200 1.00 37.78 91 GLU A CA 1
ATOM 648 C C . GLU A 1 91 ? -30.192 -33.914 18.099 1.00 37.78 91 GLU A C 1
ATOM 650 O O . GLU A 1 91 ? -29.604 -34.995 18.069 1.00 37.78 91 GLU A O 1
ATOM 655 N N . GLY A 1 92 ? -29.575 -32.753 17.948 1.00 32.84 92 GLY A N 1
ATOM 656 C CA . GLY A 1 92 ? -28.149 -32.591 17.734 1.00 32.84 92 GLY A CA 1
ATOM 657 C C . GLY A 1 92 ? -27.890 -31.113 17.529 1.00 32.84 92 GLY A C 1
ATOM 658 O O . GLY A 1 92 ? -27.723 -30.667 16.398 1.00 32.84 92 GLY A O 1
ATOM 659 N N . GLU A 1 93 ? -27.961 -30.354 18.624 1.00 30.94 93 GLU A N 1
ATOM 660 C CA . GLU A 1 93 ? -27.424 -28.999 18.686 1.00 30.94 93 GLU A CA 1
ATOM 661 C C . GLU A 1 93 ? -25.964 -29.068 18.235 1.00 30.94 93 GLU A C 1
ATOM 663 O O . GLU A 1 93 ? -25.097 -29.616 18.914 1.00 30.94 93 GLU A O 1
ATOM 668 N N . VAL A 1 94 ? -25.713 -28.583 17.023 1.00 32.62 94 VAL A N 1
ATOM 669 C CA . VAL A 1 94 ? -24.366 -28.253 16.586 1.00 32.62 94 VAL A CA 1
ATOM 670 C C . VAL A 1 94 ? -24.017 -26.997 17.367 1.00 32.62 94 VAL A C 1
ATOM 672 O O . VAL A 1 94 ? -24.577 -25.939 17.085 1.00 32.62 94 VAL A O 1
ATOM 675 N N . GLU A 1 95 ? -23.149 -27.123 18.373 1.00 34.00 95 GLU A N 1
ATOM 676 C CA . GLU A 1 95 ? -22.448 -25.969 18.933 1.00 34.00 95 GLU A CA 1
ATOM 677 C C . GLU A 1 95 ? -21.807 -25.232 17.754 1.00 34.00 95 GLU A C 1
ATOM 679 O O . GLU A 1 95 ? -20.892 -25.745 17.099 1.00 34.00 95 GLU A O 1
ATOM 684 N N . GLU A 1 96 ? -22.351 -24.059 17.423 1.00 32.12 96 GLU A N 1
ATOM 685 C CA . GLU A 1 96 ? -21.711 -23.149 16.489 1.00 32.12 96 GLU A CA 1
ATOM 686 C C . GLU A 1 96 ? -20.278 -22.930 16.983 1.00 32.12 96 GLU A C 1
ATOM 688 O O . GLU A 1 96 ? -20.075 -22.669 18.175 1.00 32.12 96 GLU A O 1
ATOM 693 N N . PRO A 1 97 ? -19.256 -23.046 16.117 1.00 28.19 97 PRO A N 1
ATOM 694 C CA . PRO A 1 97 ? -17.939 -22.588 16.503 1.00 28.19 97 PRO A CA 1
ATOM 695 C C . PRO A 1 97 ? -18.096 -21.115 16.867 1.00 28.19 97 PRO A C 1
ATOM 697 O O . PRO A 1 97 ? -18.512 -20.328 16.016 1.00 28.19 97 PRO A O 1
ATOM 700 N N . LEU A 1 98 ? -17.803 -20.781 18.127 1.00 27.11 98 LEU A N 1
ATOM 701 C CA . LEU A 1 98 ? -17.692 -19.415 18.626 1.00 27.11 98 LEU A CA 1
ATOM 702 C C . LEU A 1 98 ? -16.783 -18.652 17.660 1.00 27.11 98 LEU A C 1
ATOM 704 O O . LEU A 1 98 ? -15.556 -18.714 17.753 1.00 27.11 98 LEU A O 1
ATOM 708 N N . GLN A 1 99 ? -17.383 -17.971 16.683 1.00 28.44 99 GLN A N 1
ATOM 709 C CA . GLN A 1 99 ? -16.689 -16.916 15.976 1.00 28.44 99 GLN A CA 1
ATOM 710 C C . GLN A 1 99 ? -16.362 -15.903 17.069 1.00 28.44 99 GLN A C 1
ATOM 712 O O . GLN A 1 99 ? -17.258 -15.579 17.853 1.00 28.44 99 GLN A O 1
ATOM 717 N N . PRO A 1 100 ? -15.110 -15.437 17.197 1.00 28.67 100 PRO A N 1
ATOM 718 C CA . PRO A 1 100 ? -14.872 -14.288 18.045 1.00 28.67 100 PRO A CA 1
ATOM 719 C C . PRO A 1 100 ? -15.810 -13.192 17.535 1.00 28.67 100 PRO A C 1
ATOM 721 O O . PRO A 1 100 ? -15.670 -12.749 16.394 1.00 28.67 100 PRO A O 1
ATOM 724 N N . GLU A 1 101 ? -16.804 -12.815 18.345 1.00 27.73 101 GLU A N 1
ATOM 725 C CA . GLU A 1 101 ? -17.619 -11.623 18.132 1.00 27.73 101 GLU A CA 1
ATOM 726 C C . GLU A 1 101 ? -16.680 -10.421 18.263 1.00 27.73 101 GLU A C 1
ATOM 728 O O . GLU A 1 101 ? -16.613 -9.733 19.278 1.00 27.73 101 GLU A O 1
ATOM 733 N N . LEU A 1 102 ? -15.878 -10.189 17.227 1.00 32.12 102 LEU A N 1
ATOM 734 C CA . LEU A 1 102 ? -15.314 -8.885 16.975 1.00 32.12 102 LEU A CA 1
ATOM 735 C C . LEU A 1 102 ? -16.507 -8.050 16.544 1.00 32.12 102 LEU A C 1
ATOM 737 O O . LEU A 1 102 ? -17.037 -8.227 15.448 1.00 32.12 102 LEU A O 1
ATOM 741 N N . THR A 1 103 ? -16.970 -7.187 17.440 1.00 28.92 103 THR A N 1
ATOM 742 C CA . THR A 1 103 ? -17.939 -6.141 17.142 1.00 28.92 103 THR A CA 1
ATOM 743 C C . THR A 1 103 ? -17.380 -5.331 15.978 1.00 28.92 103 THR A C 1
ATOM 745 O O . THR A 1 103 ? -16.538 -4.457 16.165 1.00 28.92 103 THR A O 1
ATOM 748 N N . VAL A 1 104 ? -17.793 -5.660 14.754 1.00 33.06 104 VAL A N 1
ATOM 749 C CA . VAL A 1 104 ? -17.486 -4.854 13.576 1.00 33.06 104 VAL A CA 1
ATOM 750 C C . VAL A 1 104 ? -18.352 -3.605 13.718 1.00 33.06 104 VAL A C 1
ATOM 752 O O . VAL A 1 104 ? -19.582 -3.727 13.688 1.00 33.06 104 VAL A O 1
ATOM 755 N N . PRO A 1 105 ? -17.775 -2.414 13.955 1.00 33.81 105 PRO A N 1
ATOM 756 C CA . PRO A 1 105 ? -18.580 -1.210 14.030 1.00 33.81 105 PRO A CA 1
ATOM 757 C C . PRO A 1 105 ? -19.303 -1.038 12.691 1.00 33.81 105 PRO A C 1
ATOM 759 O O . PRO A 1 105 ? -18.698 -1.147 11.625 1.00 33.81 105 PRO A O 1
ATOM 762 N N . SER A 1 106 ? -20.615 -0.784 12.742 1.00 33.28 106 SER A N 1
ATOM 763 C CA . SER A 1 106 ? -21.358 -0.311 11.566 1.00 33.28 106 SER A CA 1
ATOM 764 C C . SER A 1 106 ? -20.617 0.886 10.957 1.00 33.28 106 SER A C 1
ATOM 766 O O . SER A 1 106 ? -20.026 1.626 11.747 1.00 33.28 106 SER A O 1
ATOM 768 N N . PRO A 1 107 ? -20.634 1.103 9.622 1.00 35.62 107 PRO A N 1
ATOM 769 C CA . PRO A 1 107 ? -19.852 2.156 8.974 1.00 35.62 107 PRO A CA 1
ATOM 770 C C . PRO A 1 107 ? -20.153 3.499 9.642 1.00 35.62 107 PRO A C 1
ATOM 772 O O . PRO A 1 107 ? -21.214 4.097 9.449 1.00 35.62 107 PRO A O 1
ATOM 775 N N . GLY A 1 108 ? -19.257 3.896 10.540 1.00 38.88 108 GLY A N 1
ATOM 776 C CA . GLY A 1 108 ? -19.460 5.026 11.419 1.00 38.88 108 GLY A CA 1
ATOM 777 C C . GLY A 1 108 ? -19.254 6.307 10.636 1.00 38.88 108 GLY A C 1
ATOM 778 O O . GLY A 1 108 ? -18.432 6.377 9.724 1.00 38.88 108 GLY A O 1
ATOM 779 N N . SER A 1 109 ? -19.984 7.349 11.021 1.00 47.62 109 SER A N 1
ATOM 780 C CA . SER A 1 109 ? -19.551 8.737 10.843 1.00 47.62 109 SER A CA 1
ATOM 781 C C . SER A 1 109 ? -18.029 8.834 10.976 1.00 47.62 109 SER A C 1
ATOM 783 O O . SER A 1 109 ? -17.523 8.366 11.995 1.00 47.62 109 SER A O 1
ATOM 785 N N . ARG A 1 110 ? -17.333 9.405 9.974 1.00 56.34 110 ARG A N 1
ATOM 786 C CA . ARG A 1 110 ? -15.867 9.583 9.965 1.00 56.34 110 ARG A CA 1
ATOM 787 C C . ARG A 1 110 ? -15.393 9.954 11.370 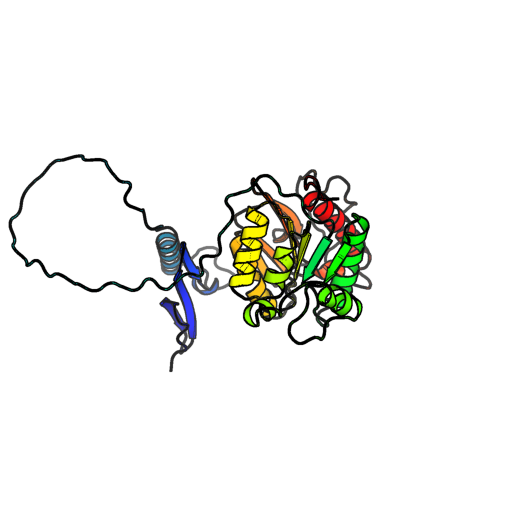1.00 56.34 110 ARG A C 1
ATOM 789 O O . ARG A 1 110 ? -15.678 11.054 11.839 1.00 56.34 110 ARG A O 1
ATOM 796 N N . GLY A 1 111 ? -14.772 8.998 12.058 1.00 57.12 111 GLY A N 1
ATOM 797 C CA . GLY A 1 111 ? -14.311 9.197 13.423 1.00 57.12 111 GLY A CA 1
ATOM 798 C C . GLY A 1 111 ? -13.257 10.298 13.468 1.00 57.12 111 GLY A C 1
ATOM 799 O O . GLY A 1 111 ? -12.607 10.595 12.463 1.00 57.12 111 GLY A O 1
ATOM 800 N N . LYS A 1 112 ? -13.077 10.914 14.637 1.00 72.62 112 LYS A N 1
ATOM 801 C CA . LYS A 1 112 ? -11.897 11.750 14.864 1.00 72.62 112 LYS A CA 1
ATOM 802 C C . LYS A 1 112 ? -10.686 10.826 14.927 1.00 72.62 112 LYS A C 1
ATOM 804 O O . LYS A 1 112 ? -10.590 10.037 15.859 1.00 72.62 112 LYS A O 1
ATOM 809 N N . PHE A 1 113 ? -9.782 10.932 13.963 1.00 80.19 113 PHE A N 1
ATOM 810 C CA . PHE A 1 113 ? -8.549 10.151 13.953 1.00 80.19 113 PHE A CA 1
ATOM 811 C C . PHE A 1 113 ? -7.449 10.873 14.733 1.00 80.19 113 PHE A C 1
ATOM 813 O O . PHE A 1 113 ? -7.417 12.108 14.815 1.00 80.19 113 PHE A O 1
ATOM 820 N N . SER A 1 114 ? -6.518 10.117 15.305 1.00 84.94 114 SER A N 1
ATOM 821 C CA . SER A 1 114 ? -5.331 10.700 15.927 1.00 84.94 114 SER A CA 1
ATOM 822 C C . SER A 1 114 ? -4.378 11.252 14.861 1.00 84.94 114 SER A C 1
ATOM 824 O O . SER A 1 114 ? -4.300 10.742 13.746 1.00 84.94 114 SER A O 1
ATOM 826 N N . ALA A 1 115 ? -3.577 12.269 15.190 1.00 90.31 115 ALA A N 1
ATOM 827 C CA . ALA A 1 115 ? -2.536 12.796 14.292 1.00 90.31 115 ALA A CA 1
ATOM 828 C C . ALA A 1 115 ? -1.315 11.850 14.142 1.00 90.31 115 ALA A C 1
ATOM 830 O O . ALA A 1 115 ? -0.192 12.290 13.881 1.00 90.31 115 ALA A O 1
ATOM 831 N N . VAL A 1 116 ? -1.511 10.547 14.352 1.00 93.69 116 VAL A N 1
ATOM 832 C CA . VAL A 1 116 ? -0.485 9.506 14.325 1.00 93.69 116 VAL A CA 1
ATOM 833 C C . VAL A 1 116 ? -0.596 8.705 13.033 1.00 93.69 116 VAL A C 1
ATOM 835 O O . VAL A 1 116 ? -1.687 8.386 12.563 1.00 93.69 116 VAL A O 1
ATOM 838 N N . ALA A 1 117 ? 0.559 8.353 12.474 1.00 96.62 117 ALA A N 1
ATOM 839 C CA . ALA A 1 117 ? 0.669 7.366 11.413 1.00 96.62 117 ALA A CA 1
ATOM 840 C C . ALA A 1 117 ? 1.366 6.112 11.951 1.00 96.62 117 ALA A C 1
ATOM 842 O O . ALA A 1 117 ? 2.538 6.175 12.334 1.00 96.62 117 ALA A O 1
ATOM 843 N N . MET A 1 118 ? 0.667 4.980 11.959 1.00 97.38 118 MET A N 1
ATOM 844 C CA . MET A 1 118 ? 1.221 3.693 12.374 1.00 97.38 118 MET A CA 1
ATOM 845 C C . MET A 1 118 ? 1.973 3.053 11.211 1.00 97.38 118 MET A C 1
ATOM 847 O O . MET A 1 118 ? 1.428 2.874 10.125 1.00 97.38 118 MET A O 1
ATOM 851 N N . LEU A 1 119 ? 3.239 2.712 11.430 1.00 97.56 119 LEU A N 1
ATOM 852 C CA . LEU A 1 119 ? 4.124 2.151 10.417 1.00 97.56 119 LEU A CA 1
ATOM 853 C C . LEU A 1 119 ? 4.468 0.707 10.784 1.00 97.56 119 LEU A C 1
ATOM 855 O O . LEU A 1 119 ? 5.082 0.468 11.821 1.00 97.56 119 LEU A O 1
ATOM 859 N N . ASP A 1 120 ? 4.150 -0.247 9.919 1.00 95.94 120 ASP A N 1
ATOM 860 C CA . ASP A 1 120 ? 4.525 -1.658 10.018 1.00 95.94 120 ASP A CA 1
ATOM 861 C C . ASP A 1 120 ? 5.406 -2.047 8.822 1.00 95.94 120 ASP A C 1
ATOM 863 O O . ASP A 1 120 ? 4.976 -2.654 7.845 1.00 95.94 120 ASP A O 1
ATOM 867 N N . ILE A 1 121 ? 6.647 -1.553 8.877 1.00 94.38 121 ILE A N 1
ATOM 868 C CA . ILE A 1 121 ? 7.680 -1.621 7.824 1.00 94.38 121 ILE A CA 1
ATOM 869 C C . ILE A 1 121 ? 9.081 -1.826 8.444 1.00 94.38 121 ILE A C 1
ATOM 871 O O . ILE A 1 121 ? 10.092 -1.273 8.001 1.00 94.38 121 ILE A O 1
ATOM 875 N N . ALA A 1 122 ? 9.148 -2.571 9.554 1.00 88.81 122 ALA A N 1
ATOM 876 C CA . ALA A 1 122 ? 10.326 -2.654 10.428 1.00 88.81 122 ALA A CA 1
ATOM 877 C C . ALA A 1 122 ? 11.427 -3.627 9.965 1.00 88.81 122 ALA A C 1
ATOM 879 O O . ALA A 1 122 ? 12.404 -3.818 10.697 1.00 88.81 122 ALA A O 1
ATOM 880 N N . ALA A 1 123 ? 11.297 -4.253 8.793 1.00 87.50 123 ALA A N 1
ATOM 881 C CA . ALA A 1 123 ? 12.302 -5.193 8.305 1.00 87.50 123 ALA A CA 1
ATOM 882 C C . ALA A 1 123 ? 13.688 -4.533 8.163 1.00 87.50 123 ALA A C 1
ATOM 884 O O . ALA A 1 123 ? 13.831 -3.328 7.912 1.00 87.50 123 ALA A O 1
ATOM 885 N N . ALA A 1 124 ? 14.723 -5.337 8.404 1.00 88.19 124 ALA A N 1
ATOM 886 C CA . ALA A 1 124 ? 16.122 -4.908 8.377 1.00 88.19 124 ALA A CA 1
ATOM 887 C C . ALA A 1 124 ? 16.832 -5.277 7.064 1.00 88.19 124 ALA A C 1
ATOM 889 O O . ALA A 1 124 ? 17.931 -4.795 6.802 1.00 88.19 124 ALA A O 1
ATOM 890 N N . ASP A 1 125 ? 16.210 -6.126 6.253 1.00 87.44 125 ASP A N 1
ATOM 891 C CA . ASP A 1 125 ? 16.716 -6.668 5.000 1.00 87.44 125 ASP A CA 1
ATOM 892 C C . ASP A 1 125 ? 16.027 -6.019 3.791 1.00 87.44 125 ASP A C 1
ATOM 894 O O . ASP A 1 125 ? 15.222 -5.097 3.921 1.00 87.44 125 ASP A O 1
ATOM 898 N N . GLU A 1 126 ? 16.407 -6.465 2.592 1.00 84.25 126 GLU A N 1
ATOM 899 C CA . GLU A 1 126 ? 15.743 -6.124 1.331 1.00 84.25 126 GLU A CA 1
ATOM 900 C C . GLU A 1 126 ? 15.532 -4.613 1.118 1.00 84.25 126 GLU A C 1
ATOM 902 O O . GLU A 1 126 ? 14.559 -4.205 0.514 1.00 84.25 126 GLU A O 1
ATOM 907 N N . GLY A 1 127 ? 16.406 -3.736 1.614 1.00 88.75 127 GLY A N 1
ATOM 908 C CA . GLY A 1 127 ? 16.236 -2.286 1.438 1.00 88.75 127 GLY A CA 1
ATOM 909 C C . GLY A 1 127 ? 15.062 -1.663 2.214 1.00 88.75 127 GLY A C 1
ATOM 910 O O . GLY A 1 127 ? 14.818 -0.465 2.068 1.00 88.75 127 GLY A O 1
ATOM 911 N N . TRP A 1 128 ? 14.384 -2.416 3.088 1.00 92.38 128 TRP A N 1
ATOM 912 C CA . TRP A 1 128 ? 13.380 -1.890 4.019 1.00 92.38 128 TRP A CA 1
ATOM 913 C C . TRP A 1 128 ? 13.881 -0.736 4.896 1.00 92.38 128 TRP A C 1
ATOM 915 O O . TRP A 1 128 ? 13.095 0.180 5.130 1.00 92.38 128 TRP A O 1
ATOM 925 N N . PRO A 1 129 ? 15.156 -0.685 5.338 1.00 93.44 129 PRO A N 1
ATOM 926 C CA . PRO A 1 129 ? 15.674 0.492 6.030 1.00 93.44 129 PRO A CA 1
ATOM 927 C C . PRO A 1 129 ? 15.543 1.790 5.219 1.00 93.44 129 PRO A C 1
ATOM 929 O O . PRO A 1 129 ? 15.072 2.787 5.760 1.00 93.44 129 PRO A O 1
ATOM 932 N N . ALA A 1 130 ? 15.880 1.760 3.925 1.00 93.31 130 ALA A N 1
ATOM 933 C CA . ALA A 1 130 ? 15.771 2.921 3.038 1.00 93.31 130 ALA A CA 1
ATOM 934 C C . ALA A 1 130 ? 14.305 3.273 2.734 1.00 93.31 130 ALA A C 1
ATOM 936 O O . ALA A 1 130 ? 13.924 4.442 2.779 1.00 93.31 130 ALA A O 1
ATOM 937 N N . ILE A 1 131 ? 13.459 2.259 2.505 1.00 94.88 131 ILE A N 1
ATOM 938 C CA . ILE A 1 131 ? 12.007 2.448 2.347 1.00 94.88 131 ILE A CA 1
ATOM 939 C C . ILE A 1 131 ? 11.425 3.133 3.585 1.00 94.88 131 ILE A C 1
ATOM 941 O O . ILE A 1 131 ? 10.716 4.129 3.464 1.00 94.88 131 ILE A O 1
ATOM 945 N N . ARG A 1 132 ? 11.741 2.621 4.779 1.00 95.81 132 ARG A N 1
ATOM 946 C CA . ARG A 1 132 ? 11.250 3.158 6.048 1.00 95.81 132 ARG A CA 1
ATOM 947 C C . ARG A 1 132 ? 11.698 4.594 6.257 1.00 95.81 132 ARG A C 1
ATOM 949 O O . ARG A 1 132 ? 10.872 5.417 6.630 1.00 95.81 132 ARG A O 1
ATOM 956 N N . GLU A 1 133 ? 12.966 4.905 6.005 1.00 95.88 133 GLU A N 1
ATOM 957 C CA . GLU A 1 133 ? 13.477 6.274 6.101 1.00 95.88 133 GLU A CA 1
ATOM 958 C C . GLU A 1 133 ? 12.696 7.232 5.188 1.00 95.88 133 GLU A C 1
ATOM 960 O O . GLU A 1 133 ? 12.225 8.279 5.640 1.00 95.88 133 GLU A O 1
ATOM 965 N N . ALA A 1 134 ? 12.481 6.844 3.927 1.00 96.25 134 ALA A N 1
ATOM 966 C CA . ALA A 1 134 ? 11.716 7.640 2.976 1.00 96.25 134 ALA A CA 1
ATOM 967 C C . ALA A 1 134 ? 10.253 7.823 3.418 1.00 96.25 134 ALA A C 1
ATOM 969 O O . ALA A 1 134 ? 9.754 8.948 3.428 1.00 96.25 134 ALA A O 1
ATOM 970 N N . VAL A 1 135 ? 9.576 6.752 3.844 1.00 97.25 135 VAL A N 1
ATOM 971 C CA . VAL A 1 135 ? 8.186 6.810 4.327 1.00 97.25 135 VAL A CA 1
ATOM 972 C C . VAL A 1 135 ? 8.066 7.686 5.575 1.00 97.25 135 VAL A C 1
ATOM 974 O O . VAL A 1 135 ? 7.190 8.542 5.623 1.00 97.25 135 VAL A O 1
ATOM 977 N N . VAL A 1 136 ? 8.962 7.544 6.558 1.00 97.75 136 VAL A N 1
ATOM 978 C CA . VAL A 1 136 ? 8.977 8.374 7.778 1.00 97.75 136 VAL A CA 1
ATOM 979 C C . VAL A 1 136 ? 9.111 9.856 7.433 1.00 97.75 136 VAL A C 1
ATOM 981 O O . VAL A 1 136 ? 8.393 10.687 7.997 1.00 97.75 136 VAL A O 1
ATOM 984 N N . LYS A 1 137 ? 9.991 10.195 6.484 1.00 97.31 137 LYS A N 1
ATOM 985 C CA . LYS A 1 137 ? 10.165 11.571 6.007 1.00 97.31 137 LYS A CA 1
ATOM 986 C C . LYS A 1 137 ? 8.896 12.097 5.336 1.00 97.31 137 LYS A C 1
ATOM 988 O O . LYS A 1 137 ? 8.485 13.219 5.621 1.00 97.31 137 LYS A O 1
ATOM 993 N N . LEU A 1 138 ? 8.275 11.297 4.470 1.00 97.19 138 LEU A N 1
ATOM 994 C CA . LEU A 1 138 ? 7.054 11.673 3.754 1.00 97.19 138 LEU A CA 1
ATOM 995 C C . LEU A 1 138 ? 5.865 11.867 4.700 1.00 97.19 138 LEU A C 1
ATOM 997 O O . LEU A 1 138 ? 5.158 12.861 4.589 1.00 97.19 138 LEU A O 1
ATOM 1001 N N . VAL A 1 139 ? 5.683 10.961 5.659 1.00 96.81 139 VAL A N 1
ATOM 1002 C CA . VAL A 1 139 ? 4.637 11.038 6.687 1.00 96.81 139 VAL A CA 1
ATOM 1003 C C . VAL A 1 139 ? 4.831 12.267 7.576 1.00 96.81 139 VAL A C 1
ATOM 1005 O O . VAL A 1 139 ? 3.893 13.035 7.772 1.00 96.81 139 VAL A O 1
ATOM 1008 N N . SER A 1 140 ? 6.059 12.510 8.045 1.00 96.50 140 SER A N 1
ATOM 1009 C CA . SER A 1 140 ? 6.381 13.704 8.842 1.00 96.50 140 SER A CA 1
ATOM 1010 C C . SER A 1 140 ? 6.120 15.001 8.069 1.00 96.50 140 SER A C 1
ATOM 1012 O O . SER A 1 140 ? 5.661 15.985 8.643 1.00 96.50 140 SER A O 1
ATOM 1014 N N . ALA A 1 141 ? 6.360 15.011 6.753 1.00 94.88 141 ALA A N 1
ATOM 1015 C CA . ALA A 1 141 ? 6.091 16.168 5.898 1.00 94.88 141 ALA A CA 1
ATOM 1016 C C . ALA A 1 141 ? 4.591 16.499 5.753 1.00 94.88 141 ALA A C 1
ATOM 1018 O O . ALA A 1 141 ? 4.258 17.571 5.253 1.00 94.88 141 ALA A O 1
ATOM 1019 N N . LEU A 1 142 ? 3.696 15.606 6.189 1.00 92.00 142 LEU A N 1
ATOM 1020 C CA . LEU A 1 142 ? 2.246 15.827 6.253 1.00 92.00 142 LEU A CA 1
ATOM 1021 C C . LEU A 1 142 ? 1.782 16.303 7.633 1.00 92.00 142 LEU A C 1
ATOM 1023 O O . LEU A 1 142 ? 0.586 16.467 7.846 1.00 92.00 142 LEU A O 1
ATOM 1027 N N . GLY A 1 143 ? 2.706 16.496 8.579 1.00 93.31 143 GLY A N 1
ATOM 1028 C CA . GLY A 1 143 ? 2.385 16.865 9.957 1.00 93.31 143 GLY A CA 1
ATOM 1029 C C . GLY A 1 143 ? 1.893 15.703 10.824 1.00 93.31 143 GLY A C 1
ATOM 1030 O O . GLY A 1 143 ? 1.528 15.932 11.973 1.00 93.31 143 GLY A O 1
ATOM 1031 N N . LEU A 1 144 ? 1.905 14.467 10.315 1.00 94.06 144 LEU A N 1
ATOM 1032 C CA . LEU A 1 144 ? 1.599 13.281 11.113 1.00 94.06 144 LEU A CA 1
ATOM 1033 C C . LEU A 1 144 ? 2.817 12.853 11.931 1.00 94.06 144 LEU A C 1
ATOM 1035 O O . LEU A 1 144 ? 3.956 12.931 11.468 1.00 94.06 144 LEU A O 1
ATOM 1039 N N . LYS A 1 145 ? 2.573 12.335 13.136 1.00 96.31 145 LYS A N 1
ATOM 1040 C CA . LYS A 1 145 ? 3.603 11.738 13.988 1.00 96.31 145 LYS A CA 1
ATOM 1041 C C . LYS A 1 145 ? 3.798 10.266 13.597 1.00 96.31 145 LYS A C 1
ATOM 1043 O O . LYS A 1 145 ? 2.915 9.456 13.882 1.00 96.31 145 LYS A O 1
ATOM 1048 N N . PRO A 1 146 ? 4.923 9.883 12.967 1.00 96.25 146 PRO A N 1
ATOM 1049 C CA . PRO A 1 146 ? 5.180 8.486 12.643 1.00 96.25 146 PRO A CA 1
ATOM 1050 C C . PRO A 1 146 ? 5.442 7.678 13.920 1.00 96.25 146 PRO A C 1
ATOM 1052 O O . PRO A 1 146 ? 6.282 8.049 14.743 1.00 96.25 146 PRO A O 1
ATOM 1055 N N . GLN A 1 147 ? 4.759 6.546 14.060 1.00 95.69 147 GLN A N 1
ATOM 1056 C CA . GLN A 1 147 ? 4.928 5.607 15.162 1.00 95.69 147 GLN A CA 1
ATOM 1057 C C . GLN A 1 147 ? 5.100 4.195 14.610 1.00 95.69 147 GLN A C 1
ATOM 1059 O O . GLN A 1 147 ? 4.295 3.712 13.823 1.00 95.69 147 GLN A O 1
ATOM 1064 N N . GLN A 1 148 ? 6.174 3.520 15.011 1.00 94.00 148 GLN A N 1
ATOM 1065 C CA . GLN A 1 148 ? 6.412 2.145 14.588 1.00 94.00 148 GLN A CA 1
ATOM 1066 C C . GLN A 1 148 ? 5.487 1.197 15.357 1.00 94.00 148 GLN A C 1
ATOM 1068 O O . GLN A 1 148 ? 5.444 1.242 16.590 1.00 94.00 148 GLN A O 1
ATOM 1073 N N . VAL A 1 149 ? 4.818 0.300 14.635 1.00 89.75 149 VAL A N 1
ATOM 1074 C CA . VAL A 1 149 ? 4.096 -0.832 15.218 1.00 89.75 149 VAL A CA 1
ATOM 1075 C C . VAL A 1 149 ? 5.094 -1.699 16.006 1.00 89.75 149 VAL A C 1
ATOM 1077 O O . VAL A 1 149 ? 6.115 -2.115 15.433 1.00 89.75 149 VAL A O 1
ATOM 1080 N N . PRO A 1 150 ? 4.859 -1.941 17.313 1.00 80.31 150 PRO A N 1
ATOM 1081 C CA . PRO A 1 150 ? 5.741 -2.757 18.141 1.00 80.31 150 PRO A CA 1
ATOM 1082 C C . PRO A 1 150 ? 5.939 -4.141 17.525 1.00 80.31 150 PRO A C 1
ATOM 1084 O O . PRO A 1 150 ? 4.979 -4.793 17.138 1.00 80.31 150 PRO A O 1
ATOM 1087 N N . GLN A 1 151 ? 7.184 -4.599 17.421 1.00 73.06 151 GLN A N 1
ATOM 1088 C CA . GLN A 1 151 ? 7.465 -5.920 16.860 1.00 73.06 151 GLN A CA 1
ATOM 1089 C C . GLN A 1 151 ? 7.475 -6.968 17.981 1.00 73.06 151 GLN A C 1
ATOM 1091 O O . GLN A 1 151 ? 8.086 -6.712 19.027 1.00 73.06 151 GLN A O 1
ATOM 1096 N N . PRO A 1 152 ? 6.858 -8.145 17.781 1.00 64.88 152 PRO A N 1
ATOM 1097 C CA . PRO A 1 152 ? 6.830 -9.189 18.795 1.00 64.88 152 PRO A CA 1
ATOM 1098 C C . PRO A 1 152 ? 8.260 -9.614 19.158 1.00 64.88 152 PRO A C 1
ATOM 1100 O O . PRO A 1 152 ? 9.105 -9.839 18.291 1.00 64.88 152 PRO A O 1
ATOM 1103 N N . GLY A 1 153 ? 8.553 -9.672 20.460 1.00 60.44 153 GLY A N 1
ATOM 1104 C CA . GLY A 1 153 ? 9.857 -10.088 20.988 1.00 60.44 153 GLY A CA 1
ATOM 1105 C C . GLY A 1 153 ? 10.953 -9.013 21.033 1.00 60.44 153 GLY A C 1
ATOM 1106 O O . GLY A 1 153 ? 12.046 -9.305 21.518 1.00 60.44 153 GLY A O 1
ATOM 1107 N N . LYS A 1 154 ? 10.700 -7.771 20.591 1.00 57.38 154 LYS A N 1
ATOM 1108 C CA . LYS A 1 154 ? 11.602 -6.641 20.881 1.00 57.38 154 LYS A CA 1
ATOM 1109 C C . LYS A 1 154 ? 11.124 -5.903 22.135 1.00 57.38 154 LYS A C 1
ATOM 1111 O O . LYS A 1 154 ? 9.950 -5.543 22.191 1.00 57.38 154 LYS A O 1
ATOM 1116 N N . PRO A 1 155 ? 11.999 -5.650 23.128 1.00 50.03 155 PRO A N 1
ATOM 1117 C CA . PRO A 1 155 ? 11.617 -4.846 24.280 1.00 50.03 155 PRO A CA 1
ATOM 1118 C C . PRO A 1 155 ? 11.181 -3.449 23.808 1.00 50.03 155 PRO A C 1
ATOM 1120 O O . PRO A 1 155 ? 11.812 -2.900 22.895 1.00 50.03 155 PRO A O 1
ATOM 1123 N N . PRO A 1 156 ? 10.115 -2.873 24.394 1.00 55.56 156 PRO A N 1
ATOM 1124 C CA . PRO A 1 156 ? 9.669 -1.533 24.042 1.00 55.56 156 PRO A CA 1
ATOM 1125 C C . PRO A 1 156 ? 10.814 -0.540 24.250 1.00 55.56 156 PRO A C 1
ATOM 1127 O O . PRO A 1 156 ? 11.608 -0.651 25.188 1.00 55.56 156 PRO A O 1
ATOM 1130 N N . SER A 1 157 ? 10.913 0.448 23.361 1.00 58.59 157 SER A N 1
ATOM 1131 C CA . SER A 1 157 ? 11.852 1.555 23.559 1.00 58.59 157 SER A CA 1
ATOM 1132 C C . SER A 1 157 ? 11.562 2.270 24.886 1.00 58.59 157 SER A C 1
ATOM 1134 O O . SER A 1 157 ? 10.429 2.261 25.362 1.00 58.59 157 SER A O 1
ATOM 1136 N N . GLN A 1 158 ? 12.553 2.944 25.481 1.00 53.47 158 GLN A N 1
ATOM 1137 C CA . GLN A 1 158 ? 12.355 3.673 26.748 1.00 53.47 158 GLN A CA 1
ATOM 1138 C C . GLN A 1 158 ? 11.199 4.691 26.684 1.00 53.47 158 GLN A C 1
ATOM 1140 O O . GLN A 1 158 ? 10.508 4.893 27.679 1.00 53.47 158 GLN A O 1
ATOM 1145 N N . ALA A 1 159 ? 10.940 5.275 25.508 1.00 55.66 159 ALA A N 1
ATOM 1146 C CA . ALA A 1 159 ? 9.805 6.168 25.278 1.00 55.66 159 ALA A CA 1
ATOM 1147 C C . ALA A 1 159 ? 8.447 5.436 25.302 1.00 55.66 159 ALA A C 1
ATOM 1149 O O . ALA A 1 159 ? 7.472 5.970 25.823 1.00 55.66 159 ALA A O 1
ATOM 1150 N N . GLN A 1 160 ? 8.385 4.205 24.786 1.00 56.94 160 GLN A N 1
ATOM 1151 C CA . GLN A 1 160 ? 7.185 3.360 24.829 1.00 56.94 160 GLN A CA 1
ATOM 1152 C C . GLN A 1 160 ? 6.955 2.787 26.231 1.00 56.94 160 GLN A C 1
ATOM 1154 O O . GLN A 1 160 ? 5.835 2.827 26.723 1.00 56.94 160 GLN A O 1
ATOM 1159 N N . ALA A 1 161 ? 8.017 2.364 26.920 1.00 58.41 161 ALA A N 1
ATOM 1160 C CA . ALA A 1 161 ? 7.935 1.864 28.291 1.00 58.41 161 ALA A CA 1
ATOM 1161 C C . ALA A 1 161 ? 7.479 2.943 29.294 1.00 58.41 161 ALA A C 1
ATOM 1163 O O . ALA A 1 161 ? 6.820 2.631 30.284 1.00 58.41 161 ALA A O 1
ATOM 1164 N N . ALA A 1 162 ? 7.818 4.216 29.050 1.00 56.06 162 ALA A N 1
ATOM 1165 C CA . ALA A 1 162 ? 7.346 5.340 29.858 1.00 56.06 162 ALA A CA 1
ATOM 1166 C C . ALA A 1 162 ? 5.857 5.657 29.619 1.00 56.06 162 ALA A C 1
ATOM 1168 O O . ALA A 1 162 ? 5.150 5.976 30.572 1.00 56.06 162 ALA A O 1
ATOM 1169 N N . ALA A 1 163 ? 5.376 5.520 28.376 1.00 55.72 163 ALA A N 1
ATOM 1170 C CA . ALA A 1 163 ? 3.959 5.662 28.039 1.00 55.72 163 ALA A CA 1
ATOM 1171 C C . ALA A 1 163 ? 3.116 4.486 28.572 1.00 55.72 163 ALA A C 1
ATOM 1173 O O . ALA A 1 163 ? 2.033 4.697 29.107 1.00 55.72 163 ALA A O 1
ATOM 1174 N N . GLU A 1 164 ? 3.638 3.257 28.508 1.00 54.81 164 GLU A N 1
ATOM 1175 C CA . GLU A 1 164 ? 2.970 2.055 29.031 1.00 54.81 164 GLU A CA 1
ATOM 1176 C C . GLU A 1 164 ? 2.906 2.028 30.565 1.00 54.81 164 GLU A C 1
ATOM 1178 O O . GLU A 1 164 ? 1.988 1.440 31.131 1.00 54.81 164 GLU A O 1
ATOM 1183 N N . LYS A 1 165 ? 3.832 2.708 31.256 1.00 53.28 165 LYS A N 1
ATOM 1184 C CA . LYS A 1 165 ? 3.862 2.773 32.725 1.00 53.28 165 LYS A CA 1
ATOM 1185 C C . LYS A 1 165 ? 2.753 3.609 33.361 1.00 53.28 165 LYS A C 1
ATOM 1187 O O . LYS A 1 165 ? 2.607 3.518 34.577 1.00 53.28 165 LYS A O 1
ATOM 1192 N N . SER A 1 166 ? 2.026 4.431 32.600 1.00 48.31 166 SER A N 1
ATOM 1193 C CA . SER A 1 166 ? 1.086 5.375 33.212 1.00 48.31 166 SER A CA 1
ATOM 1194 C C . SER A 1 166 ? -0.347 4.873 33.372 1.00 48.31 166 SER A C 1
ATOM 1196 O O . SER A 1 166 ? -1.004 5.433 34.235 1.00 48.31 166 SER A O 1
ATOM 1198 N N . GLU A 1 167 ? -0.862 3.857 32.650 1.00 49.94 167 GLU A N 1
ATOM 1199 C CA . GLU A 1 167 ? -2.327 3.630 32.744 1.00 49.94 167 GLU A CA 1
ATOM 1200 C C . GLU A 1 167 ? -2.964 2.304 32.263 1.00 49.94 167 GLU A C 1
ATOM 1202 O O . GLU A 1 167 ? -4.189 2.254 32.184 1.00 49.94 167 GLU A O 1
ATOM 1207 N N . ARG A 1 168 ? -2.252 1.206 31.953 1.00 49.88 168 ARG A N 1
ATOM 1208 C CA . ARG A 1 168 ? -2.934 -0.010 31.432 1.00 49.88 168 ARG A CA 1
ATOM 1209 C C . ARG A 1 168 ? -2.583 -1.316 32.149 1.00 49.88 168 ARG A C 1
ATOM 1211 O O . ARG A 1 168 ? -1.422 -1.578 32.456 1.00 49.88 168 ARG A O 1
ATOM 1218 N N . GLU A 1 169 ? -3.627 -2.124 32.373 1.00 49.16 169 GLU A N 1
ATOM 1219 C CA . GLU A 1 169 ? -3.570 -3.559 32.687 1.00 49.16 169 GLU A CA 1
ATOM 1220 C C . GLU A 1 169 ? -2.552 -4.288 31.793 1.00 49.16 169 GLU A C 1
ATOM 1222 O O . GLU A 1 169 ? -2.312 -3.855 30.658 1.00 49.16 169 GLU A O 1
ATOM 1227 N N . PRO A 1 170 ? -1.941 -5.389 32.277 1.00 48.44 170 PRO A N 1
ATOM 1228 C CA . PRO A 1 170 ? -0.988 -6.146 31.479 1.00 48.44 170 PRO A CA 1
ATOM 1229 C C . PRO A 1 170 ? -1.632 -6.530 30.139 1.00 48.44 170 PRO A C 1
ATOM 1231 O O . PRO A 1 170 ? -2.786 -6.965 30.119 1.00 48.44 170 PRO A O 1
ATOM 1234 N N . PRO A 1 171 ? -0.923 -6.350 29.011 1.00 54.94 171 PRO A N 1
ATOM 1235 C CA . PRO A 1 171 ? -1.484 -6.652 27.707 1.00 54.94 171 PRO A CA 1
ATOM 1236 C C . PRO A 1 171 ? -1.891 -8.124 27.676 1.00 54.94 171 PRO A C 1
ATOM 1238 O O . PRO A 1 171 ? -1.080 -8.990 28.004 1.00 54.94 171 PRO A O 1
ATOM 1241 N N . ASN A 1 172 ? -3.138 -8.395 27.278 1.00 61.84 172 ASN A N 1
ATOM 1242 C CA . ASN A 1 172 ? -3.592 -9.745 26.960 1.00 61.84 172 ASN A CA 1
ATOM 1243 C C . ASN A 1 172 ? -2.534 -10.397 26.050 1.00 61.84 172 ASN A C 1
ATOM 1245 O O . ASN A 1 172 ? -2.205 -9.841 24.996 1.00 61.84 172 ASN A O 1
ATOM 1249 N N . GLU A 1 173 ? -1.956 -11.527 26.472 1.00 63.62 173 GLU A N 1
ATOM 1250 C CA . GLU A 1 173 ? -0.846 -12.188 25.768 1.00 63.62 173 GLU A CA 1
ATOM 1251 C C . GLU A 1 173 ? -1.187 -12.498 24.304 1.00 63.62 173 GLU A C 1
ATOM 1253 O O . GLU A 1 173 ? -0.300 -12.555 23.452 1.00 63.62 173 GLU A O 1
ATOM 1258 N N . GLU A 1 174 ? -2.474 -12.654 24.003 1.00 64.88 174 GLU A N 1
ATOM 1259 C CA . GLU A 1 174 ? -2.993 -12.857 22.657 1.00 64.88 174 GLU A CA 1
ATOM 1260 C C . GLU A 1 174 ? -2.884 -11.589 21.791 1.00 64.88 174 GLU A C 1
ATOM 1262 O O . GLU A 1 174 ? -2.362 -11.642 20.679 1.00 64.88 174 GLU A O 1
ATOM 1267 N N . LEU A 1 175 ? -3.244 -10.418 22.329 1.00 61.47 175 LEU A N 1
ATOM 1268 C CA . LEU A 1 175 ? -3.075 -9.124 21.650 1.00 61.47 175 LEU A CA 1
ATOM 1269 C C . LEU A 1 175 ? -1.600 -8.744 21.487 1.00 61.47 175 LEU A C 1
ATOM 1271 O O . LEU A 1 175 ? -1.226 -8.103 20.507 1.00 61.47 175 LEU A O 1
ATOM 1275 N N . ALA A 1 176 ? -0.735 -9.169 22.413 1.00 62.72 176 ALA A N 1
ATOM 1276 C CA . ALA A 1 176 ? 0.709 -8.976 22.290 1.00 62.72 176 ALA A CA 1
ATOM 1277 C C . ALA A 1 176 ? 1.310 -9.718 21.077 1.00 62.72 176 ALA A C 1
ATOM 1279 O O . ALA A 1 176 ? 2.380 -9.340 20.595 1.00 62.72 176 ALA A O 1
ATOM 1280 N N . ARG A 1 177 ? 0.621 -10.746 20.560 1.00 75.69 177 ARG A N 1
ATOM 1281 C CA . ARG A 1 177 ? 0.994 -11.481 19.340 1.00 75.69 177 ARG A CA 1
ATOM 1282 C C . ARG A 1 177 ? 0.395 -10.882 18.062 1.00 75.69 177 ARG A C 1
ATOM 1284 O O . ARG A 1 177 ? 0.789 -11.307 16.982 1.00 75.69 177 ARG A O 1
ATOM 1291 N N . LEU A 1 178 ? -0.501 -9.897 18.179 1.00 85.00 178 LEU A N 1
ATOM 1292 C CA . LEU A 1 178 ? -1.218 -9.247 17.074 1.00 85.00 178 LEU A CA 1
ATOM 1293 C C . LEU A 1 178 ? -0.931 -7.733 17.070 1.00 85.00 178 LEU A C 1
ATOM 1295 O O . LEU A 1 178 ? -1.800 -6.914 17.394 1.00 85.00 178 LEU A O 1
ATOM 1299 N N . PRO A 1 179 ? 0.315 -7.334 16.768 1.00 87.31 179 PRO A N 1
ATOM 1300 C CA . PRO A 1 179 ? 0.780 -5.971 16.988 1.00 87.31 179 PRO A CA 1
ATOM 1301 C C . PRO A 1 179 ? 0.055 -4.922 16.135 1.00 87.31 179 PRO A C 1
ATOM 1303 O O . PRO A 1 179 ? -0.158 -3.807 16.616 1.00 87.31 179 PRO A O 1
ATOM 1306 N N . LEU A 1 180 ? -0.350 -5.255 14.903 1.00 89.94 180 LEU A N 1
ATOM 1307 C CA . LEU A 1 180 ? -1.111 -4.332 14.061 1.00 89.94 180 LEU A CA 1
ATOM 1308 C C . LEU A 1 180 ? -2.510 -4.119 14.632 1.00 89.94 180 LEU A C 1
ATOM 1310 O O . LEU A 1 180 ? -2.943 -2.979 14.746 1.00 89.94 180 LEU A O 1
ATOM 1314 N N . LEU A 1 181 ? -3.182 -5.191 15.061 1.00 89.56 181 LEU A N 1
ATOM 1315 C CA . LEU A 1 181 ? -4.510 -5.101 15.667 1.00 89.56 181 LEU A CA 1
ATOM 1316 C C . LEU A 1 181 ? -4.498 -4.183 16.896 1.00 89.56 181 LEU A C 1
ATOM 1318 O O . LEU A 1 181 ? -5.362 -3.320 17.014 1.00 89.56 181 LEU A O 1
ATOM 1322 N N . ARG A 1 182 ? -3.485 -4.295 17.766 1.00 86.50 182 ARG A N 1
ATOM 1323 C CA . ARG A 1 182 ? -3.311 -3.376 18.904 1.00 86.50 182 ARG A CA 1
ATOM 1324 C C . ARG A 1 182 ? -3.105 -1.929 18.449 1.00 86.50 182 ARG A C 1
ATOM 1326 O O . ARG A 1 182 ? -3.701 -1.030 19.024 1.00 86.50 182 ARG A O 1
ATOM 1333 N N . ALA A 1 183 ? -2.275 -1.699 17.432 1.00 88.19 183 ALA A N 1
ATOM 1334 C CA . ALA A 1 183 ? -1.997 -0.353 16.929 1.00 88.19 183 ALA A CA 1
ATOM 1335 C C . ALA A 1 183 ? -3.232 0.325 16.306 1.00 88.19 183 ALA A C 1
ATOM 1337 O O . ALA A 1 183 ? -3.352 1.547 16.360 1.00 88.19 183 ALA A O 1
ATOM 1338 N N . LEU A 1 184 ? -4.152 -0.454 15.731 1.00 91.19 184 LEU A N 1
ATOM 1339 C CA . LEU A 1 184 ? -5.397 0.057 15.154 1.00 91.19 184 LEU A CA 1
ATOM 1340 C C . LEU A 1 184 ? -6.397 0.545 16.213 1.00 91.19 184 LEU A C 1
ATOM 1342 O O . LEU A 1 184 ? -7.230 1.382 15.892 1.00 91.19 184 LEU A O 1
ATOM 1346 N N . GLN A 1 185 ? -6.293 0.086 17.467 1.00 88.06 185 GLN A N 1
ATOM 1347 C CA . GLN A 1 185 ? -7.162 0.535 18.568 1.00 88.06 185 GLN A CA 1
ATOM 1348 C C . GLN A 1 185 ? -6.946 2.004 18.959 1.00 88.06 185 GLN A C 1
ATOM 1350 O O . GLN A 1 185 ? -7.784 2.577 19.648 1.00 88.06 185 GLN A O 1
ATOM 1355 N N . ASP A 1 186 ? -5.829 2.606 18.543 1.00 86.38 186 ASP A N 1
ATOM 1356 C CA . ASP A 1 186 ? -5.520 4.017 18.795 1.00 86.38 186 ASP A CA 1
ATOM 1357 C C . ASP A 1 186 ? -6.062 4.947 17.677 1.00 86.38 186 ASP A C 1
ATOM 1359 O O . ASP A 1 186 ? -5.646 6.107 17.579 1.00 86.38 186 ASP A O 1
ATOM 1363 N N . ASP A 1 187 ? -6.937 4.428 16.802 1.00 89.31 187 ASP A N 1
ATOM 1364 C CA . ASP A 1 187 ? -7.561 5.121 15.664 1.00 89.31 187 ASP A CA 1
ATOM 1365 C C . ASP A 1 187 ? -6.574 6.028 14.901 1.00 89.31 187 ASP A C 1
ATOM 1367 O O . ASP A 1 187 ? -6.753 7.253 14.823 1.00 89.31 187 ASP A O 1
ATOM 1371 N N . PRO A 1 188 ? -5.470 5.465 14.368 1.00 91.81 188 PRO A N 1
ATOM 1372 C CA . PRO A 1 188 ? -4.482 6.254 13.650 1.00 91.81 188 PRO A CA 1
ATOM 1373 C C . PRO A 1 188 ? -5.103 6.883 12.407 1.00 91.81 188 PRO A C 1
ATOM 1375 O O . PRO A 1 188 ? -5.944 6.279 11.745 1.00 91.81 188 PRO A O 1
ATOM 1378 N N . ALA A 1 189 ? -4.646 8.072 12.031 1.00 93.06 189 ALA A N 1
ATOM 1379 C CA . ALA A 1 189 ? -5.050 8.668 10.762 1.00 93.06 189 ALA A CA 1
ATOM 1380 C C . ALA A 1 189 ? -4.535 7.860 9.569 1.00 93.06 189 ALA A C 1
ATOM 1382 O O . ALA A 1 189 ? -5.209 7.716 8.558 1.00 93.06 189 ALA A O 1
ATOM 1383 N N . LEU A 1 190 ? -3.331 7.309 9.663 1.00 96.50 190 LEU A N 1
ATOM 1384 C CA . LEU A 1 190 ? -2.750 6.545 8.569 1.00 96.50 190 LEU A CA 1
ATOM 1385 C C . LEU A 1 190 ? -2.123 5.265 9.089 1.00 96.50 190 LEU A C 1
ATOM 1387 O O . LEU A 1 190 ? -1.390 5.277 10.075 1.00 96.50 190 LEU A O 1
ATOM 1391 N N . VAL A 1 191 ? -2.326 4.180 8.354 1.00 97.69 191 VAL A N 1
ATOM 1392 C CA . VAL A 1 191 ? -1.623 2.920 8.575 1.00 97.69 191 VAL A CA 1
ATOM 1393 C C . VAL A 1 191 ? -0.787 2.605 7.342 1.00 97.69 191 VAL A C 1
ATOM 1395 O O . VAL A 1 191 ? -1.296 2.563 6.225 1.00 97.69 191 VAL A O 1
ATOM 1398 N N . VAL A 1 192 ? 0.513 2.386 7.523 1.00 98.31 192 VAL A N 1
ATOM 1399 C CA . VAL A 1 192 ? 1.418 1.953 6.455 1.00 98.31 192 VAL A CA 1
ATOM 1400 C C . VAL A 1 192 ? 1.870 0.532 6.741 1.00 98.31 192 VAL A C 1
ATOM 1402 O O . VAL A 1 192 ? 2.549 0.303 7.737 1.00 98.31 192 VAL A O 1
ATOM 1405 N N . VAL A 1 193 ? 1.541 -0.408 5.861 1.00 97.69 193 VAL A N 1
ATOM 1406 C CA . VAL A 1 193 ? 1.863 -1.831 6.027 1.00 97.69 193 VAL A CA 1
ATOM 1407 C C . VAL A 1 193 ? 2.732 -2.294 4.871 1.00 97.69 193 VAL A C 1
ATOM 1409 O O . VAL A 1 193 ? 2.387 -2.099 3.708 1.00 97.69 193 VAL A O 1
ATOM 1412 N N . GLY A 1 194 ? 3.868 -2.909 5.172 1.00 96.00 194 GLY A N 1
ATOM 1413 C CA . GLY A 1 194 ? 4.757 -3.489 4.173 1.00 96.00 194 GLY A CA 1
ATOM 1414 C C . GLY A 1 194 ? 4.781 -5.008 4.210 1.00 96.00 194 GLY A C 1
ATOM 1415 O O . GLY A 1 194 ? 4.469 -5.620 5.226 1.00 96.00 194 GLY A O 1
ATOM 1416 N N . SER A 1 195 ? 5.257 -5.634 3.131 1.00 92.56 195 SER A N 1
ATOM 1417 C CA . SER A 1 195 ? 5.601 -7.065 3.122 1.00 92.56 195 SER A CA 1
ATOM 1418 C C . SER A 1 195 ? 6.912 -7.323 3.888 1.00 92.56 195 SER A C 1
ATOM 1420 O O . SER A 1 195 ? 7.900 -7.813 3.337 1.00 92.56 195 SER A O 1
ATOM 1422 N N . CYS A 1 196 ? 6.958 -6.917 5.160 1.00 88.25 196 CYS A N 1
ATOM 1423 C CA . CYS A 1 196 ? 8.138 -6.960 6.025 1.00 88.25 196 CYS A CA 1
ATOM 1424 C C . CYS A 1 196 ? 8.085 -8.064 7.092 1.00 88.25 196 CYS A C 1
ATOM 1426 O O . CYS A 1 196 ? 9.097 -8.320 7.745 1.00 88.25 196 CYS A O 1
ATOM 1428 N N . ARG A 1 197 ? 6.932 -8.714 7.264 1.00 88.88 197 ARG A N 1
ATOM 1429 C CA . ARG A 1 197 ? 6.689 -9.824 8.192 1.00 88.88 197 ARG A CA 1
ATOM 1430 C C . ARG A 1 197 ? 5.494 -10.655 7.719 1.00 88.88 197 ARG A C 1
ATOM 1432 O O . ARG A 1 197 ? 4.856 -10.292 6.733 1.00 88.88 197 ARG A O 1
ATOM 1439 N N . ASP A 1 198 ? 5.212 -11.725 8.447 1.00 86.19 198 ASP A N 1
ATOM 1440 C CA . ASP A 1 198 ? 3.993 -12.513 8.284 1.00 86.19 198 ASP A CA 1
ATOM 1441 C C . ASP A 1 198 ? 2.830 -11.809 9.013 1.00 86.19 198 ASP A C 1
ATOM 1443 O O . ASP A 1 198 ? 3.055 -11.149 10.038 1.00 86.19 198 ASP A O 1
ATOM 1447 N N . PHE A 1 199 ? 1.611 -11.936 8.487 1.00 83.94 199 PHE A N 1
ATOM 1448 C CA . PHE A 1 199 ? 0.388 -11.362 9.059 1.00 83.94 199 PHE A CA 1
ATOM 1449 C C . PHE A 1 199 ? -0.529 -12.482 9.534 1.00 83.94 199 PHE A C 1
ATOM 1451 O O . PHE A 1 199 ? -0.628 -13.521 8.890 1.00 83.94 199 PHE A O 1
ATOM 1458 N N . ALA A 1 200 ? -1.180 -12.284 10.676 1.00 86.00 200 ALA A N 1
ATOM 1459 C CA . ALA A 1 200 ? -2.234 -13.191 11.115 1.00 86.00 200 ALA A CA 1
ATOM 1460 C C . ALA A 1 200 ? -3.578 -12.773 10.506 1.00 86.00 200 ALA A C 1
ATOM 1462 O O . ALA A 1 200 ? -3.846 -11.576 10.408 1.00 86.00 200 ALA A O 1
ATOM 1463 N N . ASP A 1 201 ? -4.465 -13.732 10.228 1.00 79.19 201 ASP A N 1
ATOM 1464 C CA . ASP A 1 201 ? -5.819 -13.488 9.699 1.00 79.19 201 ASP A CA 1
ATOM 1465 C C . ASP A 1 201 ? -6.576 -12.391 10.469 1.00 79.19 201 ASP A C 1
ATOM 1467 O O . ASP A 1 201 ? -7.251 -11.546 9.880 1.00 79.19 201 ASP A O 1
ATOM 1471 N N . ALA A 1 202 ? -6.428 -12.363 11.798 1.00 82.19 202 ALA A N 1
ATOM 1472 C CA . ALA A 1 202 ? -7.043 -11.355 12.659 1.00 82.19 202 ALA A CA 1
ATOM 1473 C C . ALA A 1 202 ? -6.540 -9.927 12.372 1.00 82.19 202 ALA A C 1
ATOM 1475 O O . ALA A 1 202 ? -7.317 -8.977 12.440 1.00 82.19 202 ALA A O 1
ATOM 1476 N N . GLU A 1 203 ? -5.261 -9.756 12.027 1.00 88.50 203 GLU A N 1
ATOM 1477 C CA . GLU A 1 203 ? -4.702 -8.456 11.640 1.00 88.50 203 GLU A CA 1
ATOM 1478 C C . GLU A 1 203 ? -5.208 -8.015 10.263 1.00 88.50 203 GLU A C 1
ATOM 1480 O O . GLU A 1 203 ? -5.461 -6.828 10.058 1.00 88.50 203 GLU A O 1
ATOM 1485 N N . GLU A 1 204 ? -5.409 -8.957 9.338 1.00 87.88 204 GLU A N 1
ATOM 1486 C CA . GLU A 1 204 ? -6.000 -8.666 8.028 1.00 87.88 204 GLU A CA 1
ATOM 1487 C C . GLU A 1 204 ? -7.440 -8.169 8.167 1.00 87.88 204 GLU A C 1
ATOM 1489 O O . GLU A 1 204 ? -7.821 -7.166 7.560 1.00 87.88 204 GLU A O 1
ATOM 1494 N N . VAL A 1 205 ? -8.241 -8.868 8.980 1.00 84.38 205 VAL A N 1
ATOM 1495 C CA . VAL A 1 205 ? -9.634 -8.504 9.270 1.00 84.38 205 VAL A CA 1
ATOM 1496 C C . VAL A 1 205 ? -9.694 -7.156 9.984 1.00 84.38 205 VAL A C 1
ATOM 1498 O O . VAL A 1 205 ? -10.494 -6.307 9.599 1.00 84.38 205 VAL A O 1
ATOM 1501 N N . ALA A 1 206 ? -8.820 -6.922 10.967 1.00 89.06 206 ALA A N 1
ATOM 1502 C CA . ALA A 1 206 ? -8.765 -5.652 11.684 1.00 89.06 206 ALA A CA 1
ATOM 1503 C C . ALA A 1 206 ? -8.419 -4.477 10.758 1.00 89.06 206 ALA A C 1
ATOM 1505 O O . ALA A 1 206 ? -9.053 -3.426 10.841 1.00 89.06 206 ALA A O 1
ATOM 1506 N N . LEU A 1 207 ? -7.457 -4.645 9.843 1.00 93.38 207 LEU A N 1
ATOM 1507 C CA . LEU A 1 207 ? -7.103 -3.588 8.895 1.00 93.38 207 LEU A CA 1
ATOM 1508 C C . LEU A 1 207 ? -8.240 -3.295 7.909 1.00 93.38 207 LEU A C 1
ATOM 1510 O O . LEU A 1 207 ? -8.487 -2.131 7.593 1.00 93.38 207 LEU A O 1
ATOM 1514 N N . ALA A 1 208 ? -8.936 -4.329 7.434 1.00 88.56 208 ALA A N 1
ATOM 1515 C CA . ALA A 1 208 ? -10.106 -4.158 6.581 1.00 88.56 208 ALA A CA 1
ATOM 1516 C C . ALA A 1 208 ? -11.214 -3.383 7.309 1.00 88.56 208 ALA A C 1
ATOM 1518 O O . ALA A 1 208 ? -11.677 -2.370 6.789 1.00 88.56 208 ALA A O 1
ATOM 1519 N N . ALA A 1 209 ? -11.546 -3.783 8.541 1.00 87.75 209 ALA A N 1
ATOM 1520 C CA . ALA A 1 209 ? -12.536 -3.101 9.372 1.00 87.75 209 ALA A CA 1
ATOM 1521 C C . ALA A 1 209 ? -12.156 -1.637 9.655 1.00 87.75 209 ALA A C 1
ATOM 1523 O O . ALA A 1 209 ? -13.007 -0.755 9.586 1.00 87.75 209 ALA A O 1
ATOM 1524 N N . TYR A 1 210 ? -10.873 -1.356 9.906 1.00 93.12 210 TYR A N 1
ATOM 1525 C CA . TYR A 1 210 ? -10.360 0.008 10.069 1.00 93.12 210 TYR A CA 1
ATOM 1526 C C . TYR A 1 210 ? -10.570 0.870 8.812 1.00 93.12 210 TYR A C 1
ATOM 1528 O O . TYR A 1 210 ? -10.961 2.031 8.898 1.00 93.12 210 TYR A O 1
ATOM 1536 N N . VAL A 1 211 ? -10.337 0.324 7.618 1.00 92.38 211 VAL A N 1
ATOM 1537 C CA . VAL A 1 211 ? -10.608 1.055 6.369 1.00 92.38 211 VAL A CA 1
ATOM 1538 C C . VAL A 1 211 ? -12.117 1.218 6.152 1.00 92.38 211 VAL A C 1
ATOM 1540 O O . VAL A 1 211 ? -12.567 2.279 5.725 1.00 92.38 211 VAL A O 1
ATOM 1543 N N . GLU A 1 212 ? -12.919 0.199 6.457 1.00 89.38 212 GLU A N 1
ATOM 1544 C CA . GLU A 1 212 ? -14.383 0.242 6.349 1.00 89.38 212 GLU A CA 1
ATOM 1545 C C . GLU A 1 212 ? -15.034 1.227 7.333 1.00 89.38 212 GLU A C 1
ATOM 1547 O O . GLU A 1 212 ? -16.093 1.772 7.027 1.00 89.38 212 GLU A O 1
ATOM 1552 N N . SER A 1 213 ? -14.386 1.529 8.463 1.00 86.62 213 SER A N 1
ATOM 1553 C CA . SER A 1 213 ? -14.804 2.579 9.405 1.00 86.62 213 SER A CA 1
ATOM 1554 C C . SER A 1 213 ? -14.320 3.986 9.023 1.00 86.62 213 SER A C 1
ATOM 1556 O O . SER A 1 213 ? -14.630 4.966 9.700 1.00 86.62 213 SER A O 1
ATOM 1558 N N . GLY A 1 214 ? -13.593 4.107 7.911 1.00 89.31 214 GLY A N 1
ATOM 1559 C CA . GLY A 1 214 ? -13.169 5.374 7.326 1.00 89.31 214 GLY A CA 1
ATOM 1560 C C . GLY A 1 214 ? -11.683 5.689 7.421 1.00 89.31 214 GLY A C 1
ATOM 1561 O O . GLY A 1 214 ? -11.260 6.781 7.031 1.00 89.31 214 GLY A O 1
ATOM 1562 N N . GLY A 1 215 ? -10.890 4.735 7.901 1.00 92.56 215 GLY A N 1
ATOM 1563 C CA . GLY A 1 215 ? -9.442 4.828 7.963 1.00 92.56 215 GLY A CA 1
ATOM 1564 C C . GLY A 1 215 ? -8.757 4.891 6.594 1.00 92.56 215 GLY A C 1
ATOM 1565 O O . GLY A 1 215 ? -9.356 4.671 5.529 1.00 92.56 215 GLY A O 1
ATOM 1566 N N . ALA A 1 216 ? -7.457 5.186 6.630 1.00 95.62 216 ALA A N 1
ATOM 1567 C CA . ALA A 1 216 ? -6.611 5.281 5.450 1.00 95.62 216 ALA A CA 1
ATOM 1568 C C . ALA A 1 216 ? -5.398 4.346 5.548 1.00 95.62 216 ALA A C 1
ATOM 1570 O O . ALA A 1 216 ? -4.664 4.357 6.539 1.00 95.62 216 ALA A O 1
ATOM 1571 N N . ALA A 1 217 ? -5.152 3.563 4.495 1.00 97.69 217 ALA A N 1
ATOM 1572 C CA . ALA A 1 217 ? -4.050 2.604 4.453 1.00 97.69 217 ALA A CA 1
ATOM 1573 C C . ALA A 1 217 ? -3.145 2.778 3.221 1.00 97.69 217 ALA A C 1
ATOM 1575 O O . ALA A 1 217 ? -3.619 2.913 2.092 1.00 97.69 217 ALA A O 1
ATOM 1576 N N . LEU A 1 218 ? -1.828 2.708 3.430 1.00 98.50 218 LEU A N 1
ATOM 1577 C CA . LEU A 1 218 ? -0.822 2.538 2.380 1.00 98.50 218 LEU A CA 1
ATOM 1578 C C . LEU A 1 218 ? -0.183 1.153 2.514 1.00 98.50 218 LEU A C 1
ATOM 1580 O O . LEU A 1 218 ? 0.496 0.865 3.496 1.00 98.50 218 LEU A O 1
ATOM 1584 N N . LEU A 1 219 ? -0.365 0.309 1.506 1.00 98.31 219 LEU 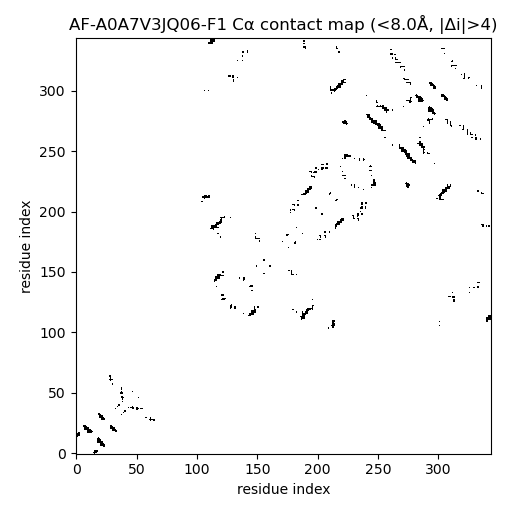A N 1
ATOM 1585 C CA . LEU A 1 219 ? 0.170 -1.046 1.452 1.00 98.31 219 LEU A CA 1
ATOM 1586 C C . LEU A 1 219 ? 1.371 -1.082 0.501 1.00 98.31 219 LEU A C 1
ATOM 1588 O O . LEU A 1 219 ? 1.290 -0.624 -0.639 1.00 98.31 219 LEU A O 1
ATOM 1592 N N . LEU A 1 220 ? 2.491 -1.620 0.971 1.00 97.69 220 LEU A N 1
ATOM 1593 C CA . LEU A 1 220 ? 3.778 -1.615 0.278 1.00 97.69 220 LEU A CA 1
ATOM 1594 C C . LEU A 1 220 ? 4.222 -3.052 -0.036 1.00 97.69 220 LEU A C 1
ATOM 1596 O O . LEU A 1 220 ? 5.063 -3.608 0.680 1.00 97.69 220 LEU A O 1
ATOM 1600 N N . PRO A 1 221 ? 3.664 -3.681 -1.089 1.00 94.25 221 PRO A N 1
ATOM 1601 C CA . PRO A 1 221 ? 4.102 -4.991 -1.542 1.00 94.25 221 PRO A CA 1
ATOM 1602 C C . PRO A 1 221 ? 5.476 -4.885 -2.185 1.00 94.25 221 PRO A C 1
ATOM 1604 O O . PRO A 1 221 ? 5.628 -4.472 -3.335 1.00 94.25 221 PRO A O 1
ATOM 1607 N N . ARG A 1 222 ? 6.506 -5.275 -1.442 1.00 88.94 222 ARG A N 1
ATOM 1608 C CA . ARG A 1 222 ? 7.848 -5.373 -1.989 1.00 88.94 222 ARG A CA 1
ATOM 1609 C C . ARG A 1 222 ? 8.009 -6.710 -2.703 1.00 88.94 222 ARG A C 1
ATOM 1611 O O . ARG A 1 222 ? 8.119 -7.755 -2.068 1.00 88.94 222 ARG A O 1
ATOM 1618 N N . GLY A 1 223 ? 8.078 -6.648 -4.027 1.00 69.81 223 GLY A N 1
ATOM 1619 C CA . GLY A 1 223 ? 8.448 -7.772 -4.875 1.00 69.81 223 GLY A CA 1
ATOM 1620 C C . GLY A 1 223 ? 9.857 -7.604 -5.435 1.00 69.81 223 GLY A C 1
ATOM 1621 O O . GLY A 1 223 ? 10.150 -6.588 -6.062 1.00 69.81 223 GLY A O 1
ATOM 1622 N N . THR A 1 224 ? 10.723 -8.593 -5.220 1.00 63.69 224 THR A N 1
ATOM 1623 C CA . THR A 1 224 ? 11.990 -8.758 -5.956 1.00 63.69 224 THR A CA 1
ATOM 1624 C C . THR A 1 224 ? 11.865 -9.939 -6.925 1.00 63.69 224 THR A C 1
ATOM 1626 O O . THR A 1 224 ? 10.832 -10.593 -6.989 1.00 63.69 224 THR A O 1
ATOM 1629 N N . ASP A 1 225 ? 12.890 -10.238 -7.712 1.00 58.03 225 ASP A N 1
ATOM 1630 C CA . ASP A 1 225 ? 12.917 -11.362 -8.662 1.00 58.03 225 ASP A CA 1
ATOM 1631 C C . ASP A 1 225 ? 12.905 -12.762 -8.006 1.00 58.03 225 ASP A C 1
ATOM 1633 O O . ASP A 1 225 ? 12.958 -13.777 -8.699 1.00 58.03 225 ASP A O 1
ATOM 1637 N N . LYS A 1 226 ? 12.818 -12.838 -6.674 1.00 60.84 226 LYS A N 1
ATOM 1638 C CA . LYS A 1 226 ? 12.809 -14.082 -5.898 1.00 60.84 226 LYS A CA 1
ATOM 1639 C C . LYS A 1 226 ? 11.476 -14.255 -5.185 1.00 60.84 226 LYS A C 1
ATOM 1641 O O . LYS A 1 226 ? 10.900 -13.290 -4.690 1.00 60.84 226 LYS A O 1
ATOM 1646 N N . THR A 1 227 ? 11.018 -15.503 -5.073 1.00 57.69 227 THR A N 1
ATOM 1647 C CA . THR A 1 227 ? 9.876 -15.872 -4.224 1.00 57.69 227 THR A CA 1
ATOM 1648 C C . THR A 1 227 ? 10.042 -15.280 -2.828 1.00 57.69 227 THR A C 1
ATOM 1650 O O . THR A 1 227 ? 10.999 -15.606 -2.126 1.00 57.69 227 THR A O 1
ATOM 1653 N N . ASN A 1 228 ? 9.101 -14.421 -2.433 1.00 71.69 228 ASN A N 1
ATOM 1654 C CA . ASN A 1 228 ? 9.112 -13.729 -1.152 1.00 71.69 228 ASN A CA 1
ATOM 1655 C C . ASN A 1 228 ? 7.879 -14.148 -0.348 1.00 71.69 228 ASN A C 1
ATOM 1657 O O . ASN A 1 228 ? 6.766 -13.718 -0.648 1.00 71.69 228 ASN A O 1
ATOM 1661 N N . ARG A 1 229 ? 8.072 -14.995 0.671 1.00 78.06 229 ARG A N 1
ATOM 1662 C CA . ARG A 1 229 ? 6.980 -15.455 1.544 1.00 78.06 229 ARG A CA 1
ATOM 1663 C C . ARG A 1 229 ? 6.198 -14.279 2.136 1.00 78.06 229 ARG A C 1
ATOM 1665 O O . ARG A 1 229 ? 4.979 -14.314 2.124 1.00 78.06 229 ARG A O 1
ATOM 1672 N N . ARG A 1 230 ? 6.869 -13.194 2.537 1.00 84.69 230 ARG A N 1
ATOM 1673 C CA . ARG A 1 230 ? 6.213 -12.014 3.130 1.00 84.69 230 ARG A CA 1
ATOM 1674 C C . ARG A 1 230 ? 5.272 -11.306 2.154 1.00 84.69 230 ARG A C 1
ATOM 1676 O O . ARG A 1 230 ? 4.331 -10.644 2.578 1.00 84.69 230 ARG A O 1
ATOM 1683 N N . LEU A 1 231 ? 5.518 -11.425 0.846 1.00 84.56 231 LEU A N 1
ATOM 1684 C CA . LEU A 1 231 ? 4.594 -10.920 -0.170 1.00 84.56 231 LEU A CA 1
ATOM 1685 C C . LEU A 1 231 ? 3.333 -11.787 -0.264 1.00 84.56 231 LEU A C 1
ATOM 1687 O O . LEU A 1 231 ? 2.251 -11.248 -0.470 1.00 84.56 231 LEU A O 1
ATOM 1691 N N . VAL A 1 232 ? 3.465 -13.108 -0.098 1.00 81.38 232 VAL A N 1
ATOM 1692 C CA . VAL A 1 232 ? 2.319 -14.030 -0.039 1.00 81.38 232 VAL A CA 1
ATOM 1693 C C . VAL A 1 232 ? 1.434 -13.692 1.159 1.00 81.38 232 VAL A C 1
ATOM 1695 O O . VAL A 1 232 ? 0.230 -13.555 0.986 1.00 81.38 232 VAL A O 1
ATOM 1698 N N . GLU A 1 233 ? 2.027 -13.462 2.330 1.00 84.50 233 GLU A N 1
ATOM 1699 C CA . GLU A 1 233 ? 1.277 -13.073 3.533 1.00 84.50 233 GLU A CA 1
ATOM 1700 C C . GLU A 1 233 ? 0.599 -11.700 3.352 1.00 84.50 233 GLU A C 1
ATOM 1702 O O . GLU A 1 233 ? -0.589 -11.545 3.612 1.00 84.50 233 GLU A O 1
ATOM 1707 N N . LEU A 1 234 ? 1.299 -10.698 2.794 1.00 89.81 234 LEU A N 1
ATOM 1708 C CA . LEU A 1 234 ? 0.668 -9.405 2.489 1.00 89.81 234 LEU A CA 1
ATOM 1709 C C . LEU A 1 234 ? -0.462 -9.532 1.448 1.00 89.81 234 LEU A C 1
ATOM 1711 O O . LEU A 1 234 ? -1.390 -8.724 1.445 1.00 89.81 234 LEU A O 1
ATOM 1715 N N . ASN A 1 235 ? -0.425 -10.529 0.560 1.00 87.31 235 ASN A N 1
ATOM 1716 C CA . ASN A 1 235 ? -1.522 -10.766 -0.376 1.00 87.31 235 ASN A CA 1
ATOM 1717 C C . ASN A 1 235 ? -2.818 -11.204 0.325 1.00 87.31 235 ASN A C 1
ATOM 1719 O O . ASN A 1 235 ? -3.885 -10.900 -0.206 1.00 87.31 235 ASN A O 1
ATOM 1723 N N . GLY A 1 236 ? -2.757 -11.830 1.506 1.00 83.88 236 GLY A N 1
ATOM 1724 C CA . GLY A 1 236 ? -3.943 -12.084 2.334 1.00 83.88 236 GLY A CA 1
ATOM 1725 C C . GLY A 1 236 ? -4.623 -10.777 2.762 1.00 83.88 236 GLY A C 1
ATOM 1726 O O . GLY A 1 236 ? -5.815 -10.572 2.510 1.00 83.88 236 GLY A O 1
ATOM 1727 N N . VAL A 1 237 ? -3.826 -9.805 3.222 1.00 88.38 237 VAL A N 1
ATOM 1728 C CA . VAL A 1 237 ? -4.279 -8.428 3.493 1.00 88.38 237 VAL A CA 1
ATOM 1729 C C . VAL A 1 237 ? -4.851 -7.760 2.235 1.00 88.38 237 VAL A C 1
ATOM 1731 O O . VAL A 1 237 ? -5.949 -7.204 2.262 1.00 88.38 237 VAL A O 1
ATOM 1734 N N . LEU A 1 238 ? -4.131 -7.805 1.108 1.00 89.12 238 LEU A N 1
ATOM 1735 C CA . LEU A 1 238 ? -4.557 -7.163 -0.145 1.00 89.12 238 LEU A CA 1
ATOM 1736 C C . LEU A 1 238 ? -5.865 -7.751 -0.693 1.00 89.12 238 LEU A C 1
ATOM 1738 O O . LEU A 1 238 ? -6.677 -7.011 -1.262 1.00 89.12 238 LEU A O 1
ATOM 1742 N N . ALA A 1 239 ? -6.100 -9.048 -0.478 1.00 87.56 239 ALA A N 1
ATOM 1743 C CA . ALA A 1 239 ? -7.309 -9.732 -0.915 1.00 87.56 239 ALA A CA 1
ATOM 1744 C C . ALA A 1 239 ? -8.575 -9.155 -0.265 1.00 87.56 239 ALA A C 1
ATOM 1746 O O . ALA A 1 239 ? -9.608 -9.083 -0.936 1.00 87.56 239 ALA A O 1
ATOM 1747 N N . LYS A 1 240 ? -8.496 -8.642 0.975 1.00 87.31 240 LYS A N 1
ATOM 1748 C CA . LYS A 1 240 ? -9.616 -7.939 1.637 1.00 87.31 240 LYS A CA 1
ATOM 1749 C C . LYS A 1 240 ? -10.087 -6.713 0.852 1.00 87.31 240 LYS A C 1
ATOM 1751 O O . LYS A 1 240 ? -11.256 -6.350 0.900 1.00 87.31 240 LYS A O 1
ATOM 1756 N N . PHE A 1 241 ? -9.197 -6.123 0.060 1.00 86.44 241 PHE A N 1
ATOM 1757 C CA . PHE A 1 241 ? -9.478 -4.960 -0.778 1.00 86.44 241 PHE A CA 1
ATOM 1758 C C . PHE A 1 241 ? -9.691 -5.318 -2.257 1.00 86.44 241 PHE A C 1
ATOM 1760 O O . PHE A 1 241 ? -9.789 -4.431 -3.108 1.00 86.44 241 PHE A O 1
ATOM 1767 N N . GLY A 1 242 ? -9.757 -6.611 -2.598 1.00 84.81 242 GLY A N 1
ATOM 1768 C CA . GLY A 1 242 ? -9.898 -7.068 -3.980 1.00 84.81 242 GLY A CA 1
ATOM 1769 C C . GLY A 1 242 ? -8.668 -6.799 -4.852 1.00 84.81 242 GLY A C 1
ATOM 1770 O O . GLY A 1 242 ? -8.794 -6.690 -6.079 1.00 84.81 242 GLY A O 1
ATOM 1771 N N . MET A 1 243 ? -7.504 -6.657 -4.218 1.00 89.00 243 MET A N 1
ATOM 1772 C CA . MET A 1 243 ? -6.215 -6.389 -4.845 1.00 89.00 243 MET A CA 1
ATOM 1773 C C . MET A 1 243 ? -5.236 -7.535 -4.580 1.00 89.00 243 MET A C 1
ATOM 1775 O O . MET A 1 243 ? -5.487 -8.426 -3.774 1.00 89.00 243 MET A O 1
ATOM 1779 N N . GLY A 1 244 ? -4.108 -7.507 -5.275 1.00 90.56 244 GLY A N 1
ATOM 1780 C CA . GLY A 1 244 ? -2.997 -8.420 -5.064 1.00 90.56 244 GLY A CA 1
ATOM 1781 C C . GLY A 1 244 ? -1.718 -7.863 -5.670 1.00 90.56 244 GLY A C 1
ATOM 1782 O O . GLY A 1 244 ? -1.736 -6.891 -6.430 1.00 90.56 244 GLY A O 1
ATOM 1783 N N . ALA A 1 245 ? -0.604 -8.492 -5.337 1.00 89.94 245 ALA A N 1
ATOM 1784 C CA . ALA A 1 245 ? 0.706 -8.140 -5.838 1.00 89.94 245 ALA A CA 1
ATOM 1785 C C . ALA A 1 245 ? 1.450 -9.377 -6.349 1.00 89.94 245 ALA A C 1
ATOM 1787 O O . ALA A 1 245 ? 1.445 -10.439 -5.724 1.00 89.94 245 ALA A O 1
ATOM 1788 N N . LEU A 1 246 ? 2.104 -9.219 -7.498 1.00 87.00 246 LEU A N 1
ATOM 1789 C CA . LEU A 1 246 ? 2.916 -10.234 -8.160 1.00 87.00 246 LEU A CA 1
ATOM 1790 C C . LEU A 1 246 ? 4.346 -9.723 -8.336 1.00 87.00 246 LEU A C 1
ATOM 1792 O O . LEU A 1 246 ? 4.602 -8.519 -8.332 1.00 87.00 246 LEU A O 1
ATOM 1796 N N . LEU A 1 247 ? 5.285 -10.643 -8.523 1.00 85.25 247 LEU A N 1
ATOM 1797 C CA . LEU A 1 247 ? 6.670 -10.313 -8.850 1.00 85.25 247 LEU A CA 1
ATOM 1798 C C . LEU A 1 247 ? 6.816 -9.999 -10.345 1.00 85.25 247 LEU A C 1
ATOM 1800 O O . LEU A 1 247 ? 6.010 -10.443 -11.162 1.00 85.25 247 LEU A O 1
ATOM 1804 N N . GLY A 1 248 ? 7.880 -9.281 -10.708 1.00 83.38 248 GLY A N 1
ATOM 1805 C CA . GLY A 1 248 ? 8.319 -9.191 -12.103 1.00 83.38 248 GLY A CA 1
ATOM 1806 C C . GLY A 1 248 ? 7.676 -8.075 -12.925 1.00 83.38 248 GLY A C 1
ATOM 1807 O O . GLY A 1 248 ? 7.537 -8.213 -14.139 1.00 83.38 248 GLY A O 1
ATOM 1808 N N . ARG A 1 249 ? 7.309 -6.944 -12.309 1.00 89.88 249 ARG A N 1
ATOM 1809 C CA . ARG A 1 249 ? 7.002 -5.727 -13.072 1.00 89.88 249 ARG A CA 1
ATOM 1810 C C . ARG A 1 249 ? 8.268 -5.315 -13.822 1.00 89.88 249 ARG A C 1
ATOM 1812 O O . ARG A 1 249 ? 9.304 -5.165 -13.169 1.00 89.88 249 ARG A O 1
ATOM 1819 N N . PRO A 1 250 ? 8.213 -5.091 -15.144 1.00 88.19 250 PRO A N 1
ATOM 1820 C CA . PRO A 1 250 ? 9.368 -4.592 -15.871 1.00 88.19 250 PRO A CA 1
ATOM 1821 C C . PRO A 1 250 ? 9.735 -3.181 -15.397 1.00 88.19 250 PRO A C 1
ATOM 1823 O O . PRO A 1 250 ? 8.886 -2.414 -14.928 1.00 88.19 250 PRO A O 1
ATOM 1826 N N . GLY A 1 251 ? 11.015 -2.838 -15.526 1.00 91.44 251 GLY A N 1
ATOM 1827 C CA . GLY A 1 251 ? 11.451 -1.449 -15.437 1.00 91.44 251 GLY A CA 1
ATOM 1828 C C . GLY A 1 251 ? 11.049 -0.659 -16.685 1.00 91.44 251 GLY A C 1
ATOM 1829 O O . GLY A 1 251 ? 10.635 -1.237 -17.691 1.00 91.44 251 GLY A O 1
ATOM 1830 N N . GLY A 1 252 ? 11.169 0.663 -16.621 1.00 94.00 252 GLY A N 1
ATOM 1831 C CA . GLY A 1 252 ? 10.923 1.546 -17.760 1.00 94.00 252 GLY A CA 1
ATOM 1832 C C . GLY A 1 252 ? 10.195 2.831 -17.392 1.00 94.00 252 GLY A C 1
ATOM 1833 O O . GLY A 1 252 ? 9.871 3.084 -16.230 1.00 94.00 252 GLY A O 1
ATOM 1834 N N . LEU A 1 253 ? 9.954 3.665 -18.403 1.00 96.69 253 LEU A N 1
ATOM 1835 C CA . LEU A 1 253 ? 9.274 4.943 -18.231 1.00 96.69 253 LEU A CA 1
ATOM 1836 C C . LEU A 1 253 ? 7.790 4.714 -17.905 1.00 96.69 253 LEU A C 1
ATOM 1838 O O . LEU A 1 253 ? 7.087 4.077 -18.697 1.00 96.69 253 LEU A O 1
ATOM 1842 N N . PRO A 1 254 ? 7.289 5.216 -16.765 1.00 96.38 254 PRO A N 1
ATOM 1843 C CA . PRO A 1 254 ? 5.913 4.976 -16.397 1.00 96.38 254 PRO A CA 1
ATOM 1844 C C . PRO A 1 254 ? 4.951 5.961 -17.067 1.00 96.38 254 PRO A C 1
ATOM 1846 O O . PRO A 1 254 ? 5.271 7.126 -17.309 1.00 96.38 254 PRO A O 1
ATOM 1849 N N . THR A 1 255 ? 3.726 5.499 -17.288 1.00 94.75 255 THR A N 1
ATOM 1850 C CA . THR A 1 255 ? 2.573 6.324 -17.653 1.00 94.75 255 THR A CA 1
ATOM 1851 C C . THR A 1 255 ? 1.753 6.646 -16.411 1.00 94.75 255 THR A C 1
ATOM 1853 O O . THR A 1 255 ? 1.453 5.748 -15.617 1.00 94.75 255 THR A O 1
ATOM 1856 N N . LEU A 1 256 ? 1.356 7.909 -16.270 1.00 91.69 256 LEU A N 1
ATOM 1857 C CA . LEU A 1 256 ? 0.468 8.358 -15.202 1.00 91.69 256 LEU A CA 1
ATOM 1858 C C . LEU A 1 256 ? -0.996 8.214 -15.623 1.00 91.69 256 LEU A C 1
ATOM 1860 O O . LEU A 1 256 ? -1.371 8.589 -16.734 1.00 91.69 256 LEU A O 1
ATOM 1864 N N . GLY A 1 257 ? -1.824 7.677 -14.730 1.00 82.19 257 GLY A N 1
ATOM 1865 C CA . GLY A 1 257 ? -3.271 7.642 -14.903 1.00 82.19 257 GLY A CA 1
ATOM 1866 C C . GLY A 1 257 ? -3.863 9.053 -14.872 1.00 82.19 257 GLY A C 1
ATOM 1867 O O . GLY A 1 257 ? -3.373 9.929 -14.159 1.00 82.19 257 GLY A O 1
ATOM 1868 N N . ALA A 1 258 ? -4.941 9.274 -15.628 1.00 74.38 258 ALA A N 1
ATOM 1869 C CA . ALA A 1 258 ? -5.666 10.542 -15.629 1.00 74.38 258 ALA A CA 1
ATOM 1870 C C . ALA A 1 258 ? -6.413 10.725 -14.295 1.00 74.38 258 ALA A C 1
ATOM 1872 O O . ALA A 1 258 ? -7.562 10.316 -14.141 1.00 74.38 258 ALA A O 1
ATOM 1873 N N . SER A 1 259 ? -5.737 11.311 -13.309 1.00 81.56 259 SER A N 1
ATOM 1874 C CA . SER A 1 259 ? -6.272 11.567 -11.974 1.00 81.56 259 SER A CA 1
ATOM 1875 C C . SER A 1 259 ? -5.769 12.899 -11.439 1.00 81.56 259 SER A C 1
ATOM 1877 O O . SER A 1 259 ? -4.607 13.258 -11.625 1.00 81.56 259 SER A O 1
ATOM 1879 N N . ARG A 1 260 ? -6.632 13.609 -10.705 1.00 86.31 260 ARG A N 1
ATOM 1880 C CA . ARG A 1 260 ? -6.243 14.834 -9.992 1.00 86.31 260 ARG A CA 1
ATOM 1881 C C . ARG A 1 260 ? -5.242 14.568 -8.868 1.00 86.31 260 ARG A C 1
ATOM 1883 O O . ARG A 1 260 ? -4.510 15.477 -8.508 1.00 86.31 260 ARG A O 1
ATOM 1890 N N . ILE A 1 261 ? -5.175 13.331 -8.365 1.00 89.12 261 ILE A N 1
ATOM 1891 C CA . ILE A 1 261 ? -4.247 12.935 -7.296 1.00 89.12 261 ILE A CA 1
ATOM 1892 C C . ILE A 1 261 ? -2.795 13.207 -7.707 1.00 89.12 261 ILE A C 1
ATOM 1894 O O . ILE A 1 261 ? -1.995 13.612 -6.878 1.00 89.12 261 ILE A O 1
ATOM 1898 N N . LEU A 1 262 ? -2.455 13.015 -8.986 1.00 89.38 262 LEU A N 1
ATOM 1899 C CA . LEU A 1 262 ? -1.089 13.174 -9.490 1.00 89.38 262 LEU A CA 1
ATOM 1900 C C . LEU A 1 262 ? -0.881 14.468 -10.295 1.00 89.38 262 LEU A C 1
ATOM 1902 O O . LEU A 1 262 ? 0.108 14.570 -11.015 1.00 89.38 262 LEU A O 1
ATOM 1906 N N . ALA A 1 263 ? -1.793 15.445 -10.200 1.00 84.75 263 ALA A N 1
ATOM 1907 C CA . ALA A 1 263 ? -1.773 16.643 -11.047 1.00 84.75 263 ALA A CA 1
ATOM 1908 C C . ALA A 1 263 ? -0.468 17.453 -10.933 1.00 84.75 263 ALA A C 1
ATOM 1910 O O . ALA A 1 263 ? 0.024 17.961 -11.937 1.00 84.75 263 ALA A O 1
ATOM 1911 N N . ASP A 1 264 ? 0.107 17.513 -9.730 1.00 86.69 264 ASP A N 1
ATOM 1912 C CA . ASP A 1 264 ? 1.315 18.294 -9.435 1.00 86.69 264 ASP A CA 1
ATOM 1913 C C . ASP A 1 264 ? 2.600 17.446 -9.420 1.00 86.69 264 ASP A C 1
ATOM 1915 O O . ASP A 1 264 ? 3.665 17.914 -9.009 1.00 86.69 264 ASP A O 1
ATOM 1919 N N . VAL A 1 265 ? 2.522 16.175 -9.827 1.00 91.00 265 VAL A N 1
ATOM 1920 C CA . VAL A 1 265 ? 3.694 15.295 -9.866 1.00 91.00 265 VAL A CA 1
ATOM 1921 C C . VAL A 1 265 ? 4.571 15.672 -11.069 1.00 91.00 265 VAL A C 1
ATOM 1923 O O . VAL A 1 265 ? 4.063 15.807 -12.183 1.00 91.00 265 VAL A O 1
ATOM 1926 N N . PRO A 1 266 ? 5.898 15.823 -10.886 1.00 92.88 266 PRO A N 1
ATOM 1927 C CA . PRO A 1 266 ? 6.803 16.161 -11.979 1.00 92.88 266 PRO A CA 1
ATOM 1928 C C . PRO A 1 266 ? 6.863 15.066 -13.053 1.00 92.88 266 PRO A C 1
ATOM 1930 O O . PRO A 1 266 ? 6.413 13.934 -12.862 1.00 92.88 266 PRO A O 1
ATOM 1933 N N . ALA A 1 267 ? 7.482 15.402 -14.188 1.00 90.88 267 ALA A N 1
ATOM 1934 C CA . ALA A 1 267 ? 7.621 14.490 -15.319 1.00 90.88 267 ALA A CA 1
ATOM 1935 C C . ALA A 1 267 ? 8.216 13.121 -14.905 1.00 90.88 267 ALA A C 1
ATOM 1937 O O . ALA A 1 267 ? 9.217 13.101 -14.175 1.00 90.88 267 ALA A O 1
ATOM 1938 N N . PRO A 1 268 ? 7.644 12.001 -15.396 1.00 91.50 268 PRO A N 1
ATOM 1939 C CA . PRO A 1 268 ? 8.080 10.647 -15.076 1.00 91.50 268 PRO A CA 1
ATOM 1940 C C . PRO A 1 268 ? 9.576 10.390 -15.228 1.00 91.50 268 PRO A C 1
ATOM 1942 O O . PRO A 1 268 ? 10.228 10.885 -16.151 1.00 91.50 268 PRO A O 1
ATOM 1945 N N . LYS A 1 269 ? 10.107 9.557 -14.333 1.00 94.25 269 LYS A N 1
ATOM 1946 C CA . LYS A 1 269 ? 11.453 8.980 -14.415 1.00 94.25 269 LYS A CA 1
ATOM 1947 C C . LYS A 1 269 ? 11.339 7.471 -14.541 1.00 94.25 269 LYS A C 1
ATOM 1949 O O . LYS A 1 269 ? 10.384 6.889 -14.033 1.00 94.25 269 LYS A O 1
ATOM 1954 N N . GLU A 1 270 ? 12.292 6.858 -15.237 1.00 94.56 270 GLU A N 1
ATOM 1955 C CA . GLU A 1 270 ? 12.309 5.406 -15.408 1.00 94.56 270 GLU A CA 1
ATOM 1956 C C . GLU A 1 270 ? 12.307 4.709 -14.053 1.00 94.56 270 GLU A C 1
ATOM 1958 O O . GLU A 1 270 ? 13.117 5.020 -13.181 1.00 94.56 270 GLU A O 1
ATOM 1963 N N . LEU A 1 271 ? 11.368 3.785 -13.877 1.00 93.19 271 LEU A N 1
ATOM 1964 C CA . LEU A 1 271 ? 11.278 2.973 -12.679 1.00 93.19 271 LEU A CA 1
ATOM 1965 C C . LEU A 1 271 ? 12.128 1.711 -12.836 1.00 93.19 271 LEU A C 1
ATOM 1967 O O . LEU A 1 271 ? 12.131 1.120 -13.921 1.00 93.19 271 LEU A O 1
ATOM 1971 N N . PRO A 1 272 ? 12.768 1.234 -11.756 1.00 92.69 272 PRO A N 1
ATOM 1972 C CA . PRO A 1 272 ? 13.361 -0.096 -11.745 1.00 92.69 272 PRO A CA 1
ATOM 1973 C C . PRO A 1 272 ? 12.274 -1.179 -11.876 1.00 92.69 272 PRO A C 1
ATOM 1975 O O . PRO A 1 272 ? 11.084 -0.893 -11.665 1.00 92.69 272 PRO A O 1
ATOM 1978 N N . PRO A 1 273 ? 12.654 -2.430 -12.189 1.00 91.00 273 PRO A N 1
ATOM 1979 C CA . PRO A 1 273 ? 11.773 -3.580 -12.028 1.00 91.00 273 PRO A CA 1
ATOM 1980 C C . PRO A 1 273 ? 11.272 -3.712 -10.583 1.00 91.00 273 PRO A C 1
ATOM 1982 O O . PRO A 1 273 ? 11.955 -3.295 -9.648 1.00 91.00 273 PRO A O 1
ATOM 1985 N N . GLY A 1 274 ? 10.093 -4.298 -10.384 1.00 91.12 274 GLY A N 1
ATOM 1986 C CA . GLY A 1 274 ? 9.522 -4.429 -9.041 1.00 91.12 274 GLY A CA 1
ATOM 1987 C C . GLY A 1 274 ? 8.235 -5.241 -8.984 1.00 91.12 274 GLY A C 1
ATOM 1988 O O . GLY A 1 274 ? 8.080 -6.222 -9.714 1.00 91.12 274 GLY A O 1
ATOM 1989 N N . ALA A 1 275 ? 7.312 -4.850 -8.109 1.00 90.12 275 ALA A N 1
ATOM 1990 C CA . ALA A 1 275 ? 6.032 -5.537 -7.952 1.00 90.12 275 ALA A CA 1
ATOM 1991 C C . ALA A 1 275 ? 4.999 -5.070 -8.990 1.00 90.12 275 ALA A C 1
ATOM 1993 O O . ALA A 1 275 ? 4.886 -3.877 -9.282 1.00 90.12 275 ALA A O 1
ATOM 1994 N N . ILE A 1 276 ? 4.231 -6.016 -9.534 1.00 91.50 276 ILE A N 1
ATOM 1995 C CA . ILE A 1 276 ? 3.017 -5.750 -10.313 1.00 91.50 276 ILE A CA 1
ATOM 1996 C C . ILE A 1 276 ? 1.859 -5.700 -9.333 1.00 91.50 276 ILE A C 1
ATOM 1998 O O . ILE A 1 276 ? 1.657 -6.643 -8.574 1.00 91.50 276 ILE A O 1
ATOM 2002 N N . ILE A 1 277 ? 1.059 -4.646 -9.399 1.00 94.00 277 ILE A N 1
ATOM 2003 C CA . ILE A 1 277 ? -0.145 -4.515 -8.585 1.00 94.00 277 ILE A CA 1
ATOM 2004 C C . ILE A 1 277 ? -1.353 -4.841 -9.457 1.00 94.00 277 ILE A C 1
ATOM 2006 O O . ILE A 1 277 ? -1.539 -4.270 -10.531 1.00 94.00 277 ILE A O 1
ATOM 2010 N N . ILE A 1 278 ? -2.177 -5.775 -9.005 1.00 89.56 278 ILE A N 1
ATOM 2011 C CA . ILE A 1 278 ? -3.396 -6.195 -9.690 1.00 89.56 278 ILE A CA 1
ATOM 2012 C C . ILE A 1 278 ? -4.603 -5.942 -8.798 1.00 89.56 278 ILE A C 1
ATOM 2014 O O . ILE A 1 278 ? -4.504 -5.882 -7.574 1.00 89.56 278 ILE A O 1
ATOM 2018 N N . GLY A 1 279 ? -5.765 -5.788 -9.413 1.00 79.88 279 GLY A N 1
ATOM 2019 C CA . GLY A 1 279 ? -7.015 -5.668 -8.684 1.00 79.88 279 GLY A CA 1
ATOM 2020 C C . GLY A 1 279 ? -8.191 -5.556 -9.633 1.00 79.88 279 GLY A C 1
ATOM 2021 O O . GLY A 1 279 ? -8.073 -4.983 -10.715 1.00 79.88 279 GLY A O 1
ATOM 2022 N N . HIS A 1 280 ? -9.331 -6.098 -9.216 1.00 78.81 280 HIS A N 1
ATOM 2023 C CA . HIS A 1 280 ? -10.591 -5.942 -9.948 1.00 78.81 280 HIS A CA 1
ATOM 2024 C C . HIS A 1 280 ? -11.319 -4.642 -9.568 1.00 78.81 280 HIS A C 1
ATOM 2026 O O . HIS A 1 280 ? -12.255 -4.230 -10.248 1.00 78.81 280 HIS A O 1
ATOM 2032 N N . ARG A 1 281 ? -10.875 -3.988 -8.485 1.00 73.44 281 ARG A N 1
ATOM 2033 C CA . ARG A 1 281 ? -11.332 -2.671 -8.029 1.00 73.44 281 ARG A CA 1
ATOM 2034 C C . ARG A 1 281 ? -10.188 -1.660 -8.072 1.00 73.44 281 ARG A C 1
ATOM 2036 O O . ARG A 1 281 ? -9.012 -2.017 -8.203 1.00 73.44 281 ARG A O 1
ATOM 2043 N N . GLY A 1 282 ? -10.552 -0.390 -7.945 1.00 83.19 282 GLY A N 1
ATOM 2044 C CA . GLY A 1 282 ? -9.604 0.713 -7.871 1.00 83.19 282 GLY A CA 1
ATOM 2045 C C . GLY A 1 282 ? -9.079 1.185 -9.225 1.00 83.19 282 GLY A C 1
ATOM 2046 O O . GLY A 1 282 ? -9.407 0.638 -10.278 1.00 83.19 282 GLY A O 1
ATOM 2047 N N . LEU A 1 283 ? -8.263 2.231 -9.171 1.00 87.69 283 LEU A N 1
ATOM 2048 C CA . LEU A 1 283 ? -7.708 2.933 -10.319 1.00 87.69 283 LEU A CA 1
ATOM 2049 C C . LEU A 1 283 ? -6.189 2.758 -10.363 1.00 87.69 283 LEU A C 1
ATOM 2051 O O . LEU A 1 283 ? -5.508 2.966 -9.358 1.00 87.69 283 LEU A O 1
ATOM 2055 N N . ASP A 1 284 ? -5.662 2.428 -11.542 1.00 91.44 284 ASP A N 1
ATOM 2056 C CA . ASP A 1 284 ? -4.227 2.491 -11.817 1.00 91.44 284 ASP A CA 1
ATOM 2057 C C . ASP A 1 284 ? -3.783 3.948 -11.944 1.00 91.44 284 ASP A C 1
ATOM 2059 O O . ASP A 1 284 ? -4.236 4.671 -12.834 1.00 91.44 284 ASP A O 1
ATOM 2063 N N . LEU A 1 285 ? -2.871 4.373 -11.074 1.00 94.00 285 LEU A N 1
ATOM 2064 C CA . LEU A 1 285 ? -2.312 5.723 -11.116 1.00 94.00 285 LEU A CA 1
ATOM 2065 C C . LEU A 1 285 ? -0.925 5.764 -11.741 1.00 94.00 285 LEU A C 1
ATOM 2067 O O . LEU A 1 285 ? -0.577 6.761 -12.366 1.00 94.00 285 LEU A O 1
ATOM 2071 N N . VAL A 1 286 ? -0.142 4.694 -11.607 1.00 96.75 286 VAL A N 1
ATOM 2072 C CA . VAL A 1 286 ? 1.153 4.571 -12.281 1.00 96.75 286 VAL A CA 1
ATOM 2073 C C . VAL A 1 286 ? 1.266 3.188 -12.893 1.00 96.75 286 VAL A C 1
ATOM 2075 O O . VAL A 1 286 ? 1.076 2.187 -12.204 1.00 96.75 286 VAL A O 1
ATOM 2078 N N . ARG A 1 287 ? 1.617 3.131 -14.177 1.00 95.50 287 ARG A N 1
ATOM 2079 C CA . ARG A 1 287 ? 1.857 1.883 -14.911 1.00 95.50 287 ARG A CA 1
ATOM 2080 C C . ARG A 1 287 ? 3.196 1.930 -15.627 1.00 95.50 287 ARG A C 1
ATOM 2082 O O . ARG A 1 287 ? 3.611 2.998 -16.054 1.00 95.50 287 ARG A O 1
ATOM 2089 N N . VAL A 1 288 ? 3.837 0.780 -15.798 1.00 94.44 288 VAL A N 1
ATOM 2090 C CA . VAL A 1 288 ? 4.971 0.586 -16.710 1.00 94.44 288 VAL A CA 1
ATOM 2091 C C . VAL A 1 288 ? 4.541 -0.451 -17.740 1.00 94.44 288 VAL A C 1
ATOM 2093 O O . VAL A 1 288 ? 4.269 -1.601 -17.392 1.00 94.44 288 VAL A O 1
ATOM 2096 N N . GLY A 1 289 ? 4.404 -0.023 -18.997 1.00 91.81 289 GLY A N 1
ATOM 2097 C CA . GLY A 1 289 ? 3.697 -0.810 -20.007 1.00 91.81 289 GLY A CA 1
ATOM 2098 C C . GLY A 1 289 ? 2.244 -1.058 -19.589 1.00 91.81 289 GLY A C 1
ATOM 2099 O O . GLY A 1 289 ? 1.522 -0.133 -19.218 1.00 91.81 289 GLY A O 1
ATOM 2100 N N . ASP A 1 290 ? 1.815 -2.318 -19.608 1.00 87.81 290 ASP A N 1
ATOM 2101 C CA . ASP A 1 290 ? 0.479 -2.726 -19.174 1.00 87.81 290 ASP A CA 1
ATOM 2102 C C . ASP A 1 290 ? 0.391 -3.043 -17.667 1.00 87.81 290 ASP A C 1
ATOM 2104 O O . ASP A 1 290 ? -0.712 -3.267 -17.164 1.00 87.81 290 ASP A O 1
ATOM 2108 N N . LYS A 1 291 ? 1.505 -3.021 -16.926 1.00 92.62 291 LYS A N 1
ATOM 2109 C CA . LYS A 1 291 ? 1.576 -3.452 -15.519 1.00 92.62 291 LYS A CA 1
ATOM 2110 C C . LYS A 1 291 ? 1.498 -2.277 -14.550 1.00 92.62 291 LYS A C 1
ATOM 2112 O O . LYS A 1 291 ? 2.193 -1.279 -14.725 1.00 92.62 291 LYS A O 1
ATOM 2117 N N . SER A 1 292 ? 0.689 -2.398 -13.500 1.00 93.94 292 SER A N 1
ATOM 2118 C CA . SER A 1 292 ? 0.547 -1.341 -12.493 1.00 93.94 292 SER A CA 1
ATOM 2119 C C . SER A 1 292 ? 1.673 -1.359 -11.462 1.00 93.94 292 SER A C 1
ATOM 2121 O O . SER A 1 292 ? 2.063 -2.425 -10.991 1.00 93.94 292 SER A O 1
ATOM 2123 N N . ALA A 1 293 ? 2.157 -0.173 -11.098 1.00 95.88 293 ALA A N 1
ATOM 2124 C CA . ALA A 1 293 ? 3.098 0.076 -10.002 1.00 95.88 293 ALA A CA 1
ATOM 2125 C C . ALA A 1 293 ? 2.437 0.800 -8.813 1.00 95.88 293 ALA A C 1
ATOM 2127 O O . ALA A 1 293 ? 3.008 0.851 -7.723 1.00 95.88 293 ALA A O 1
ATOM 2128 N N . LEU A 1 294 ? 1.251 1.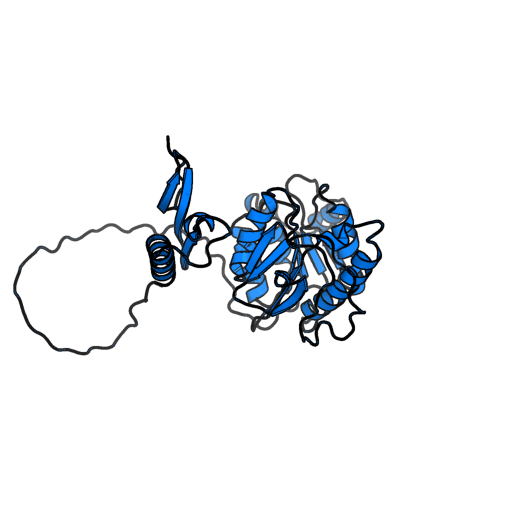384 -9.021 1.00 97.31 294 LEU A N 1
ATOM 2129 C CA . LEU A 1 294 ? 0.473 2.081 -8.000 1.00 97.31 294 LEU A CA 1
ATOM 2130 C C . LEU A 1 294 ? -1.016 1.989 -8.329 1.00 97.31 294 LEU A C 1
ATOM 2132 O O . LEU A 1 294 ? -1.454 2.481 -9.376 1.00 97.31 294 LEU A O 1
ATOM 2136 N N . ARG A 1 295 ? -1.790 1.441 -7.392 1.00 96.25 295 ARG A N 1
ATOM 2137 C CA . ARG A 1 295 ? -3.255 1.419 -7.438 1.00 96.25 295 ARG A CA 1
ATOM 2138 C C . ARG A 1 295 ? -3.843 2.100 -6.221 1.00 96.25 295 ARG A C 1
ATOM 2140 O O . ARG A 1 295 ? -3.288 2.016 -5.129 1.00 96.25 295 ARG A O 1
ATOM 2147 N N . VAL A 1 296 ? -4.991 2.736 -6.410 1.00 95.00 296 VAL A N 1
ATOM 2148 C CA . VAL A 1 296 ? -5.781 3.298 -5.313 1.00 95.00 296 VAL A CA 1
ATOM 2149 C C . VAL A 1 296 ? -7.202 2.770 -5.344 1.00 95.00 296 VAL A C 1
ATOM 2151 O O . VAL A 1 296 ? -7.776 2.559 -6.411 1.00 95.00 296 VAL A O 1
ATOM 2154 N N . LEU A 1 297 ? -7.780 2.588 -4.167 1.00 92.56 297 LEU A N 1
ATOM 2155 C CA . LEU A 1 297 ? -9.165 2.221 -3.947 1.00 92.56 297 LEU A CA 1
ATOM 2156 C C . LEU A 1 297 ? -9.776 3.224 -2.970 1.00 92.56 297 LEU A C 1
ATOM 2158 O O . LEU A 1 297 ? -9.226 3.472 -1.900 1.00 92.56 297 LEU A O 1
ATOM 2162 N N . GLN A 1 298 ? -10.928 3.770 -3.335 1.00 90.31 298 GLN A N 1
ATOM 2163 C CA . GLN A 1 298 ? -11.750 4.585 -2.452 1.00 90.31 298 GLN A CA 1
ATOM 2164 C C . GLN A 1 298 ? -13.092 3.885 -2.270 1.00 90.31 298 GLN A C 1
ATOM 2166 O O . GLN A 1 298 ? -13.749 3.567 -3.263 1.00 90.31 298 GLN A O 1
ATOM 2171 N N . SER A 1 299 ? -13.472 3.625 -1.022 1.00 82.94 299 SER A N 1
ATOM 2172 C CA . SER A 1 299 ? -14.835 3.240 -0.660 1.00 82.94 299 SER A CA 1
ATOM 2173 C C . SER A 1 299 ? -15.611 4.472 -0.187 1.00 82.94 299 SER A C 1
ATOM 2175 O O . SER A 1 299 ? -15.082 5.586 -0.163 1.00 82.94 299 SER A O 1
ATOM 2177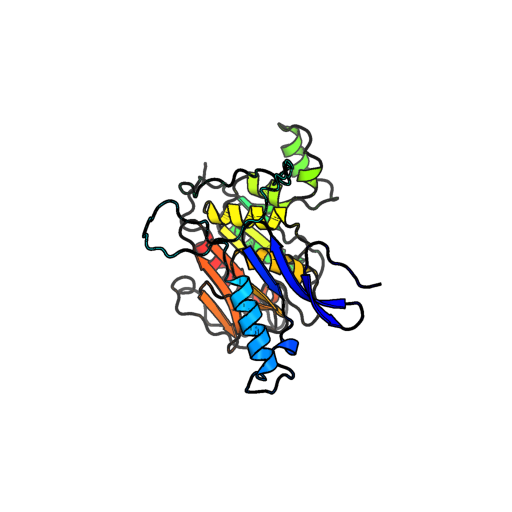 N N . GLU A 1 300 ? -16.884 4.293 0.166 1.00 76.44 300 GLU A N 1
ATOM 2178 C CA . GLU A 1 300 ? -17.692 5.377 0.740 1.00 76.44 300 GLU A CA 1
ATOM 2179 C C . GLU A 1 300 ? -17.113 5.881 2.069 1.00 76.44 300 GLU A C 1
ATOM 2181 O O . GLU A 1 300 ? -17.163 7.080 2.354 1.00 76.44 300 GLU A O 1
ATOM 2186 N N . ALA A 1 301 ? -16.524 4.974 2.851 1.00 81.12 301 ALA A N 1
ATOM 2187 C CA . ALA A 1 301 ? -15.973 5.278 4.160 1.00 81.12 301 ALA A CA 1
ATOM 2188 C C . ALA A 1 301 ? -14.480 5.630 4.098 1.00 81.12 301 ALA A C 1
ATOM 2190 O O . ALA A 1 301 ? -14.089 6.677 4.614 1.00 81.12 301 ALA A O 1
ATOM 2191 N N . GLY A 1 302 ? -13.650 4.793 3.466 1.00 90.06 302 GLY A N 1
ATOM 2192 C CA . GLY A 1 302 ? -12.192 4.827 3.621 1.00 90.06 302 GLY A CA 1
ATOM 2193 C C . GLY A 1 302 ? -11.399 4.717 2.324 1.00 90.06 302 GLY A C 1
ATOM 2194 O O . GLY A 1 302 ? -11.936 4.726 1.209 1.00 90.06 302 GLY A O 1
ATOM 2195 N N . ARG A 1 303 ? -10.071 4.671 2.466 1.00 94.69 303 ARG A N 1
ATOM 2196 C CA . ARG A 1 303 ? -9.131 4.756 1.338 1.00 94.69 303 ARG A CA 1
ATOM 2197 C C . ARG A 1 303 ? -7.948 3.820 1.499 1.00 94.69 303 ARG A C 1
ATOM 2199 O O . ARG A 1 303 ? -7.362 3.708 2.571 1.00 94.69 303 ARG A O 1
ATOM 2206 N N . VAL A 1 304 ? -7.546 3.216 0.388 1.00 97.00 304 VAL A N 1
ATOM 2207 C CA . VAL A 1 304 ? -6.371 2.349 0.311 1.00 97.00 304 VAL A CA 1
ATOM 2208 C C . VAL A 1 304 ? -5.537 2.741 -0.894 1.00 97.00 304 VAL A C 1
ATOM 2210 O O . VAL A 1 304 ? -6.059 2.915 -1.994 1.00 97.00 304 VAL A O 1
ATOM 2213 N N . ALA A 1 305 ? -4.229 2.837 -0.707 1.00 97.88 305 ALA A N 1
ATOM 2214 C CA . ALA A 1 305 ? -3.264 2.858 -1.792 1.00 97.88 305 ALA A CA 1
ATOM 2215 C C . ALA A 1 305 ? -2.356 1.636 -1.679 1.00 97.88 305 ALA A C 1
ATOM 2217 O O . ALA A 1 305 ? -1.927 1.277 -0.587 1.00 97.88 305 ALA A O 1
ATOM 2218 N N . VAL A 1 306 ? -2.037 1.017 -2.807 1.00 98.25 306 VAL A N 1
ATOM 2219 C CA . VAL A 1 306 ? -1.062 -0.068 -2.900 1.00 98.25 306 VAL A CA 1
ATOM 2220 C C . VAL A 1 306 ? 0.030 0.399 -3.843 1.00 98.25 306 VAL A C 1
ATOM 2222 O O . VAL A 1 306 ? -0.268 0.732 -4.991 1.00 98.25 306 VAL A O 1
ATOM 2225 N N . ALA A 1 307 ? 1.272 0.456 -3.370 1.00 97.94 307 ALA A N 1
ATOM 2226 C CA . ALA A 1 307 ? 2.382 1.053 -4.105 1.00 97.94 307 ALA A CA 1
ATOM 2227 C C . ALA A 1 307 ? 3.640 0.189 -4.034 1.00 97.94 307 ALA A C 1
ATOM 2229 O O . ALA A 1 307 ? 4.049 -0.230 -2.953 1.00 97.94 307 ALA A O 1
ATOM 2230 N N . ASP A 1 308 ? 4.292 -0.021 -5.175 1.00 95.56 308 ASP A N 1
ATOM 2231 C CA . ASP A 1 308 ? 5.587 -0.695 -5.235 1.00 95.56 308 ASP A CA 1
ATOM 2232 C C . ASP A 1 308 ? 6.652 0.144 -4.496 1.00 95.56 308 ASP A C 1
ATOM 2234 O O . ASP A 1 308 ? 6.929 1.280 -4.895 1.00 95.56 308 ASP A O 1
ATOM 2238 N N . PRO A 1 309 ? 7.270 -0.363 -3.414 1.00 95.44 309 PRO A N 1
ATOM 2239 C CA . PRO A 1 309 ? 8.254 0.397 -2.658 1.00 95.44 309 PRO A CA 1
ATOM 2240 C C . PRO A 1 309 ? 9.672 0.279 -3.234 1.00 95.44 309 PRO A C 1
ATOM 2242 O O . PRO A 1 309 ? 10.576 0.944 -2.726 1.00 95.44 309 PRO A O 1
ATOM 2245 N N . VAL A 1 310 ? 9.919 -0.553 -4.257 1.00 93.38 310 VAL A N 1
ATOM 2246 C CA . VAL A 1 310 ? 11.267 -0.753 -4.823 1.00 93.38 310 VAL A CA 1
ATOM 2247 C C . VAL A 1 310 ? 11.959 0.559 -5.209 1.00 93.38 310 VAL A C 1
ATOM 2249 O O . VAL A 1 310 ? 13.111 0.723 -4.799 1.00 93.38 310 VAL A O 1
ATOM 2252 N N . PRO A 1 311 ? 11.298 1.534 -5.867 1.00 94.12 311 PRO A N 1
ATOM 2253 C CA . PRO A 1 311 ? 11.950 2.787 -6.240 1.00 94.12 311 PR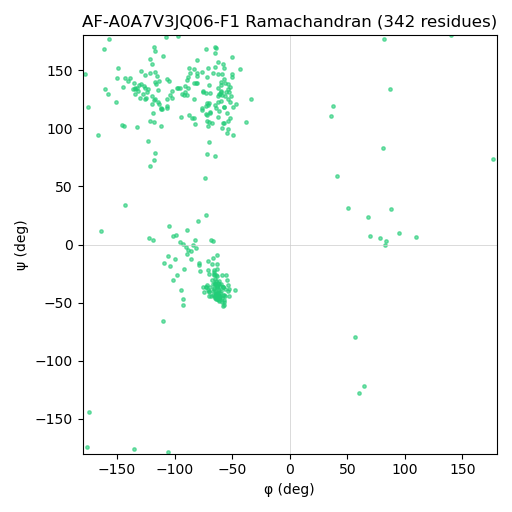O A CA 1
ATOM 2254 C C . PRO A 1 311 ? 12.419 3.632 -5.043 1.00 94.12 311 PRO A C 1
ATOM 2256 O O . PRO A 1 311 ? 13.259 4.508 -5.211 1.00 94.12 311 PRO A O 1
ATOM 2259 N N . LEU A 1 312 ? 11.938 3.386 -3.817 1.00 93.44 312 LEU A N 1
ATOM 2260 C CA . LEU A 1 312 ? 12.451 4.070 -2.621 1.00 93.44 312 LEU A CA 1
ATOM 2261 C C . LEU A 1 312 ? 13.792 3.512 -2.136 1.00 93.44 312 LEU A C 1
ATOM 2263 O O . LEU A 1 312 ? 14.524 4.207 -1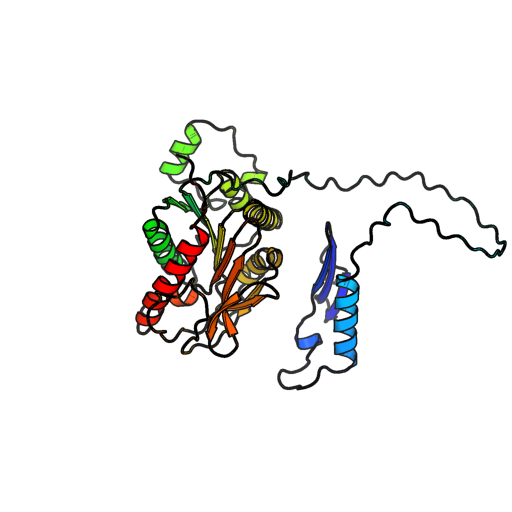.439 1.00 93.44 312 LEU A O 1
ATOM 2267 N N . ALA A 1 313 ? 14.116 2.267 -2.484 1.00 89.50 313 ALA A N 1
ATOM 2268 C CA . ALA A 1 313 ? 15.305 1.574 -1.992 1.00 89.50 313 ALA A CA 1
ATOM 2269 C C . ALA A 1 313 ? 16.552 1.778 -2.873 1.00 89.50 313 ALA A C 1
ATOM 2271 O O . ALA A 1 313 ? 17.615 1.244 -2.553 1.00 89.50 313 ALA A O 1
ATOM 2272 N N . VAL A 1 314 ? 16.437 2.506 -3.986 1.00 84.75 314 VAL A N 1
ATOM 2273 C CA . VAL A 1 314 ? 17.525 2.675 -4.962 1.00 84.75 314 VAL A CA 1
ATOM 2274 C C . VAL A 1 314 ? 18.406 3.876 -4.610 1.00 84.75 314 VAL A C 1
ATOM 2276 O O . VAL A 1 314 ? 17.919 4.908 -4.151 1.00 84.75 314 VAL A O 1
ATOM 2279 N N . SER A 1 315 ? 19.720 3.748 -4.813 1.00 71.62 315 SER A N 1
ATOM 2280 C CA . SER A 1 315 ? 20.706 4.760 -4.402 1.00 71.62 315 SER A CA 1
ATOM 2281 C C . SER A 1 315 ? 21.333 5.501 -5.589 1.00 71.62 315 SER A C 1
ATOM 2283 O O . SER A 1 315 ? 21.115 6.702 -5.748 1.00 71.62 315 SER A O 1
ATOM 2285 N N . LYS A 1 316 ? 22.113 4.820 -6.439 1.00 72.25 316 LYS A N 1
ATOM 2286 C CA . LYS A 1 316 ? 22.713 5.362 -7.676 1.00 72.25 316 LYS A CA 1
ATOM 2287 C C . LYS A 1 316 ? 22.882 4.241 -8.711 1.00 72.25 316 LYS A C 1
ATOM 2289 O O . LYS A 1 316 ? 23.247 3.142 -8.302 1.00 72.25 316 LYS A O 1
ATOM 2294 N N . PRO A 1 317 ? 22.687 4.496 -10.022 1.00 57.81 317 PRO A N 1
ATOM 2295 C CA . PRO A 1 317 ? 22.375 5.775 -10.687 1.00 57.81 317 PRO A CA 1
ATOM 2296 C C . PRO A 1 317 ? 20.890 6.197 -10.647 1.00 57.81 317 PRO A C 1
ATOM 2298 O O . PRO A 1 317 ? 20.553 7.301 -11.061 1.00 57.81 317 PRO A O 1
ATOM 2301 N N . GLU A 1 318 ? 20.005 5.377 -10.087 1.00 82.50 318 GLU A N 1
ATOM 2302 C CA . GLU A 1 318 ? 18.540 5.541 -10.148 1.00 82.50 318 GLU A CA 1
ATOM 2303 C C . GLU A 1 318 ? 17.961 6.575 -9.156 1.00 82.50 318 GLU A C 1
ATOM 2305 O O . GLU A 1 318 ? 16.767 6.580 -8.859 1.00 82.50 318 GLU A O 1
ATOM 2310 N N . LYS A 1 319 ? 18.785 7.501 -8.648 1.00 86.38 319 LYS A N 1
ATOM 2311 C CA . LYS A 1 319 ? 18.368 8.500 -7.646 1.00 86.38 319 LYS A CA 1
ATOM 2312 C C . LYS A 1 319 ? 17.181 9.345 -8.118 1.00 86.38 319 LYS A C 1
ATOM 2314 O O . LYS A 1 319 ? 16.281 9.633 -7.336 1.00 86.38 319 LYS A O 1
ATOM 2319 N N . ALA A 1 320 ? 17.160 9.702 -9.402 1.00 88.00 320 ALA A N 1
ATOM 2320 C CA . ALA A 1 320 ? 16.069 10.472 -9.994 1.00 88.00 320 ALA A CA 1
ATOM 2321 C C . ALA A 1 320 ? 14.728 9.715 -9.951 1.00 88.00 320 ALA A C 1
ATOM 2323 O O . ALA A 1 320 ? 13.688 10.339 -9.760 1.00 88.00 320 ALA A O 1
ATOM 2324 N N . ALA A 1 321 ? 14.750 8.384 -10.091 1.00 89.81 321 ALA A N 1
ATOM 2325 C CA . ALA A 1 321 ? 13.561 7.545 -9.964 1.00 89.81 321 ALA A CA 1
ATOM 2326 C C . ALA A 1 321 ? 13.028 7.561 -8.528 1.00 89.81 321 ALA A C 1
ATOM 2328 O O . ALA A 1 321 ? 11.830 7.730 -8.324 1.00 89.81 321 ALA A O 1
ATOM 2329 N N . SER A 1 322 ? 13.925 7.466 -7.541 1.00 93.88 322 SER A N 1
ATOM 2330 C CA . SER A 1 322 ? 13.568 7.566 -6.121 1.00 93.88 322 SER A CA 1
ATOM 2331 C C . SER A 1 322 ? 12.964 8.924 -5.768 1.00 93.88 322 SER A C 1
ATOM 2333 O O . SER A 1 322 ? 11.912 8.984 -5.138 1.00 93.88 322 SER A O 1
ATOM 2335 N N . GLU A 1 323 ? 13.584 10.024 -6.204 1.00 94.50 323 GLU A N 1
ATOM 2336 C CA . GLU A 1 323 ? 13.082 11.382 -5.953 1.00 94.50 323 GLU A CA 1
ATOM 2337 C C . GLU A 1 323 ? 11.708 11.605 -6.596 1.00 94.50 323 GLU A C 1
ATOM 2339 O O . GLU A 1 323 ? 10.793 12.115 -5.947 1.00 94.50 323 GLU A O 1
ATOM 2344 N N . TRP A 1 324 ? 11.534 11.160 -7.842 1.00 95.62 324 TRP A N 1
ATOM 2345 C CA . TRP A 1 324 ? 10.247 11.217 -8.528 1.00 95.62 324 TRP A CA 1
ATOM 2346 C C . TRP A 1 324 ? 9.177 10.373 -7.823 1.00 95.62 324 TRP A C 1
ATOM 2348 O O . TRP A 1 324 ? 8.064 10.845 -7.586 1.00 95.62 324 TRP A O 1
ATOM 2358 N N . TRP A 1 325 ? 9.516 9.146 -7.422 1.00 96.88 325 TRP A N 1
ATOM 2359 C CA . TRP A 1 325 ? 8.594 8.260 -6.715 1.00 96.88 325 TRP A CA 1
ATOM 2360 C C . TRP A 1 325 ? 8.206 8.797 -5.336 1.00 96.88 325 TRP A C 1
ATOM 2362 O O . TRP A 1 325 ? 7.061 8.654 -4.916 1.00 96.88 325 TRP A O 1
ATOM 2372 N N . GLN A 1 326 ? 9.116 9.489 -4.648 1.00 96.50 326 GLN A N 1
ATOM 2373 C CA . GLN A 1 326 ? 8.790 10.209 -3.418 1.00 96.50 326 GLN A CA 1
ATOM 2374 C C . GLN A 1 326 ? 7.756 11.316 -3.665 1.00 96.50 326 GLN A C 1
ATOM 2376 O O . GLN A 1 326 ? 6.854 11.470 -2.847 1.00 96.50 326 GLN A O 1
ATOM 2381 N N . SER A 1 327 ? 7.820 12.045 -4.789 1.00 96.50 327 SER A N 1
ATOM 2382 C CA . SER A 1 327 ? 6.774 13.016 -5.158 1.00 96.50 327 SER A CA 1
ATOM 2383 C C . SER A 1 327 ? 5.424 12.344 -5.423 1.00 96.50 327 SER A C 1
ATOM 2385 O O . SER A 1 327 ? 4.399 12.837 -4.953 1.00 96.50 327 SER A O 1
ATOM 2387 N N . VAL A 1 328 ? 5.418 11.196 -6.114 1.00 97.06 328 VAL A N 1
ATOM 2388 C CA . VAL A 1 328 ? 4.207 10.380 -6.318 1.00 97.06 328 VAL A CA 1
ATOM 2389 C C . VAL A 1 328 ? 3.608 9.968 -4.973 1.00 97.06 328 VAL A C 1
ATOM 2391 O O . VAL A 1 328 ? 2.437 10.234 -4.711 1.00 97.06 328 VAL A O 1
ATOM 2394 N N . LEU A 1 329 ? 4.405 9.363 -4.087 1.00 97.56 329 LEU A N 1
ATOM 2395 C CA . LEU A 1 329 ? 3.926 8.920 -2.778 1.00 97.56 329 LEU A CA 1
ATOM 2396 C C . LEU A 1 329 ? 3.501 10.081 -1.884 1.00 97.56 329 LEU A C 1
ATOM 2398 O O . LEU A 1 329 ? 2.544 9.931 -1.135 1.00 97.56 329 LEU A O 1
ATOM 2402 N N . GLN A 1 330 ? 4.147 11.243 -1.973 1.00 96.56 330 GLN A N 1
ATOM 2403 C CA . GLN A 1 330 ? 3.703 12.428 -1.244 1.00 96.56 330 GLN A CA 1
ATOM 2404 C C . GLN A 1 330 ? 2.285 12.836 -1.658 1.00 96.56 330 GLN A C 1
ATOM 2406 O O . GLN A 1 330 ? 1.461 13.131 -0.794 1.00 96.56 330 GLN A O 1
ATOM 2411 N N . ALA A 1 331 ? 1.989 12.827 -2.959 1.00 95.12 331 ALA A N 1
ATOM 2412 C CA . ALA A 1 331 ? 0.660 13.141 -3.468 1.00 95.12 331 ALA A CA 1
ATOM 2413 C C . ALA A 1 331 ? -0.384 12.100 -3.025 1.00 95.12 331 ALA A C 1
ATOM 2415 O O . ALA A 1 331 ? -1.483 12.454 -2.602 1.00 95.12 331 ALA A O 1
ATOM 2416 N N . ILE A 1 332 ? -0.011 10.817 -3.024 1.00 96.88 332 ILE A N 1
ATOM 2417 C CA . ILE A 1 332 ? -0.867 9.728 -2.537 1.00 96.88 332 ILE A CA 1
ATOM 2418 C C . ILE A 1 332 ? -1.147 9.846 -1.052 1.00 96.88 332 ILE A C 1
ATOM 2420 O O . ILE A 1 332 ? -2.290 9.699 -0.636 1.00 96.88 332 ILE A O 1
ATOM 2424 N N . LEU A 1 333 ? -0.125 10.118 -0.250 1.00 96.75 333 LEU A N 1
ATOM 2425 C CA . LEU A 1 333 ? -0.296 10.250 1.184 1.00 96.75 333 LEU A CA 1
ATOM 2426 C C . LEU A 1 333 ? -1.164 11.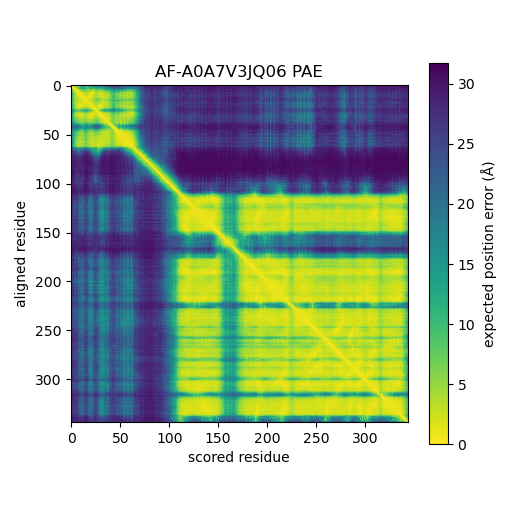463 1.529 1.00 96.75 333 LEU A C 1
ATOM 2428 O O . LEU A 1 333 ? -2.007 11.339 2.408 1.00 96.75 333 LEU A O 1
ATOM 2432 N N . ARG A 1 334 ? -1.036 12.591 0.811 1.00 94.25 334 ARG A N 1
ATOM 2433 C CA . ARG A 1 334 ? -1.988 13.713 0.927 1.00 94.25 334 ARG A CA 1
ATOM 2434 C C . ARG A 1 334 ? -3.409 13.256 0.624 1.00 94.25 334 ARG A C 1
ATOM 2436 O O . ARG A 1 334 ? -4.278 13.414 1.468 1.00 94.25 334 ARG A O 1
ATOM 2443 N N . TRP A 1 335 ? -3.625 12.602 -0.516 1.00 93.75 335 TRP A N 1
ATOM 2444 C CA . TRP A 1 335 ? -4.942 12.079 -0.879 1.00 93.75 335 TRP A CA 1
ATOM 2445 C C . TRP A 1 335 ? -5.490 11.060 0.131 1.00 93.75 335 TRP A C 1
ATOM 2447 O O . TRP A 1 335 ? -6.695 11.028 0.350 1.00 93.75 335 TRP A O 1
ATOM 2457 N N . LEU A 1 336 ? -4.645 10.239 0.759 1.00 94.44 336 LEU A N 1
ATOM 2458 C CA . LEU A 1 336 ? -5.053 9.308 1.814 1.00 94.44 336 LEU A CA 1
ATOM 2459 C C . LEU A 1 336 ? -5.521 10.047 3.068 1.00 94.44 336 LEU A C 1
ATOM 2461 O O . LEU A 1 336 ? -6.433 9.565 3.732 1.00 94.44 336 LEU A O 1
ATOM 2465 N N . VAL A 1 337 ? -4.931 11.206 3.382 1.00 90.44 337 VAL A N 1
ATOM 2466 C CA . VAL A 1 337 ? -5.220 11.922 4.631 1.00 90.44 337 VAL A CA 1
ATOM 2467 C C . VAL A 1 337 ? -6.231 13.056 4.509 1.00 90.44 337 VAL A C 1
ATOM 2469 O O . VAL A 1 337 ? -6.946 13.357 5.462 1.00 90.44 337 VAL A O 1
ATOM 2472 N N . GLU A 1 338 ? -6.361 13.651 3.328 1.00 83.38 338 GLU A N 1
ATOM 2473 C CA . GLU A 1 338 ? -7.247 14.784 3.062 1.00 83.38 338 GLU A CA 1
ATOM 2474 C C . GLU A 1 338 ? -8.719 14.432 3.316 1.00 83.38 338 GLU A C 1
ATOM 2476 O O . GLU A 1 338 ? -9.298 13.600 2.634 1.00 83.38 338 GLU A O 1
ATOM 2481 N N . GLY A 1 339 ? -9.370 15.053 4.295 1.00 67.75 339 GLY A N 1
ATOM 2482 C CA . GLY A 1 339 ? -10.770 14.751 4.629 1.00 67.75 339 GLY A CA 1
ATOM 2483 C C . GLY A 1 339 ? -10.959 13.737 5.760 1.00 67.75 339 GLY A C 1
ATOM 2484 O O . GLY A 1 339 ? -12.096 13.320 5.993 1.00 67.75 339 GLY A O 1
ATOM 2485 N N . MET A 1 340 ? -9.880 13.375 6.465 1.00 62.00 340 MET A N 1
ATOM 2486 C CA . MET A 1 340 ? -9.972 12.925 7.856 1.00 62.00 340 MET A CA 1
ATOM 2487 C C . MET A 1 340 ? -10.074 14.132 8.794 1.00 62.00 340 MET A C 1
ATOM 2489 O O . MET A 1 340 ? -9.387 15.136 8.595 1.00 62.00 340 MET A O 1
ATOM 2493 N N . GLU A 1 341 ? -10.928 14.035 9.811 1.00 61.56 341 GLU A N 1
ATOM 2494 C CA . GLU A 1 341 ? -10.985 15.005 10.905 1.00 61.56 341 GLU A CA 1
ATOM 2495 C C . GLU A 1 341 ? -10.061 14.534 12.030 1.00 61.56 341 GLU A C 1
ATOM 2497 O O . GLU A 1 341 ? -10.141 13.384 12.457 1.00 61.56 341 GLU A O 1
ATOM 2502 N N . PHE A 1 342 ? -9.176 15.407 12.510 1.00 57.31 342 PHE A N 1
ATOM 2503 C CA . PHE A 1 342 ? -8.238 15.067 13.580 1.00 57.31 342 PHE A CA 1
ATOM 2504 C C . PHE A 1 342 ? -8.787 15.492 14.945 1.00 57.31 342 PHE A C 1
ATOM 2506 O O . PHE A 1 342 ? -9.282 16.613 15.100 1.00 57.31 342 PHE A O 1
ATOM 2513 N N . GLY A 1 343 ? -8.690 14.614 15.946 1.00 55.25 343 GLY A N 1
ATOM 2514 C CA . GLY A 1 343 ? -8.932 14.975 17.346 1.00 55.25 343 GLY A CA 1
ATOM 2515 C C . GLY A 1 343 ? -7.779 15.819 17.899 1.00 55.25 343 GLY A C 1
ATOM 2516 O O . GLY A 1 343 ? -6.622 15.452 17.702 1.00 55.25 343 GLY A O 1
ATOM 2517 N N . GLN A 1 344 ? -8.093 16.951 18.543 1.00 42.03 344 GLN A N 1
ATOM 2518 C CA . GLN A 1 344 ? -7.126 17.747 19.318 1.00 42.03 344 GLN A CA 1
ATOM 2519 C C . GLN A 1 344 ? -6.858 17.118 20.681 1.00 42.03 344 GLN A C 1
ATOM 2521 O O . GLN A 1 344 ? -7.839 16.619 21.279 1.00 42.03 344 GLN A O 1
#

Sequence (344 aa):
MAASLRGVEALLVQGDNIIAGAVEGGAGRLVVLPLDAVVPGQESDAIPLPNLRLLVQAAQWAARFKEQPAAGRQAGADPQGPGDVQQARPEGEVEEPLQPELTVPSPGSRGKFSAVAMLDIAAADEGWPAIREAVVKLVSALGLKPQQVPQPGKPPSQAQAAAEKSEREPPNEELARLPLLRALQDDPALVVVGSCRDFADAEEVALAAYVESGGAALLLPRGTDKTNRRLVELNGVLAKFGMGALLGRPGGLPTLGASRILADVPAPKELPPGAIIIGHRGLDLVRVGDKSALRVLQSEAGRVAVADPVPLAVSKPEKAASEWWQSVLQAILRWLVEGMEFGQ

Solvent-accessible surface area (backbone atoms only — not comparable to full-atom values): 19750 Å² total; per-residue (Å²): 129,61,67,77,58,86,74,49,48,72,74,37,71,60,91,54,41,69,62,16,33,33,36,73,56,104,86,52,46,48,66,49,71,47,64,58,69,39,43,70,58,101,78,58,96,60,58,52,68,72,27,46,48,51,52,51,51,43,49,52,57,36,66,59,63,82,76,71,80,75,81,84,78,91,78,88,79,86,83,89,83,92,75,94,76,78,92,76,83,76,91,70,85,73,78,71,78,81,66,82,84,69,82,73,73,68,75,46,75,74,53,67,19,33,60,33,26,39,36,43,42,83,31,85,55,95,46,27,54,44,33,40,53,53,50,50,52,50,44,43,73,70,72,29,47,73,39,74,48,67,56,79,92,57,81,70,53,74,71,52,49,57,61,56,70,71,82,66,76,83,73,55,71,68,51,58,74,36,37,62,44,57,54,55,75,63,40,38,40,30,38,36,42,35,36,50,49,81,67,54,73,68,39,38,52,43,53,47,51,43,26,51,36,34,26,19,38,42,36,29,47,55,30,54,97,57,95,51,70,26,34,57,37,42,31,60,43,31,46,75,69,46,29,38,66,42,61,68,23,64,50,38,65,45,50,74,40,99,47,79,66,56,67,85,47,73,84,76,43,54,38,64,55,21,20,22,49,48,54,89,55,62,47,65,46,30,22,34,83,95,38,24,40,23,37,38,38,76,60,97,53,16,32,40,36,41,36,43,44,53,44,49,46,47,69,76,90,50,36,63,23,20,57,49,47,50,47,49,50,46,34,49,52,46,63,50,48,65,88,67,50,66,56,130

Secondary structure (DSSP, 8-state):
-----TTEEEEEEETTEEEEEEEEETTEEEEE--HHHHSSSTT-SS--HHHHHHHHHHHHHHH-------S-----------------------------------S-S--EEEEEEEEE---SSTTHHHHHHHHHHHHHTTT-EEEEPPPTTSPPPHHHHHHHTTT--PPPTTGGG-HHHHHHTT-EEEEEEETTS---HHHHHHHHHHHHTT-EEEEE----SS--HHHHHHHHHHHTTTEEEEEEEPPBPPEEPS-GGGTTPPSP-PBPSEEEEEESSSEEEEEETTEEEEEEEE-SS-EEEEE--GGGS--SSTHHHHHHHHHHHHHHHHHHHTTPEEP-

Nearest PDB structures (foldseek):
  7omi-assembly2_FFF  TM=5.815E-01  e=1.848E-03  Bacteroides salyersiae
  7omi-assembly2_BBB  TM=5.803E-01  e=2.988E-03  Bacteroides salyersiae
  2q62-assembly2_F  TM=4.703E-01  e=4.108E-01  Sinorhizobium meliloti
  4dcu-assembly1_A  TM=3.960E-01  e=4.919E-01  Bacillus subtilis
  2q62-assembly1_D  TM=3.568E-01  e=2.698E-01  Sinorhizobium meliloti

Mean predicted aligned error: 15.54 Å

Foldseek 3Di:
DADDPPQWAQPDDDDSYRQWTWHDDDFFIDTDHDVCLQPVDPPDPDGPPVSVVVVVVRVVRRPPGPPPPDPDDDDDDDDDDDDDDDDDDDPDPPPDPPDPPPPLDDQDDQDAAALAEEEAQPAPDDLSVLLVVLVCVLSVVVVRHYDYQDDQPDDDDPVVVVVVVPDDDDPDVVVSNQRLLVVCVNRHQEYEHELRDAHDLVSLVSVLSSQSNQHFYEYAQWADPDDRVSQVRVQSSQVSVQKHKDAWQAWAWKDADPDPLCVPQDHTDIGHGTIFMDGPAFDQGIHDVVTGQKTKHDDPRAIYIYHHSVLSSDDPPSVVSNVSVSSSVSSVVCVRNPPRRHDD

pLDDT: mean 75.29, std 20.98, range [27.11, 98.5]